Protein AF-A0A7S3X2J5-F1 (afdb_monomer_lite)

Structure (mmCIF, N/CA/C/O backbone):
data_AF-A0A7S3X2J5-F1
#
_entry.id   AF-A0A7S3X2J5-F1
#
loop_
_atom_site.group_PDB
_atom_site.id
_atom_site.type_symbol
_atom_site.label_atom_id
_atom_site.label_alt_id
_atom_site.label_comp_id
_atom_site.label_asym_id
_atom_site.label_entity_id
_atom_site.label_seq_id
_atom_site.pdbx_PDB_ins_code
_atom_site.Cartn_x
_atom_site.Cartn_y
_atom_site.Cartn_z
_atom_site.occupancy
_atom_site.B_iso_or_equiv
_atom_site.auth_seq_id
_atom_site.auth_comp_id
_atom_site.auth_asym_id
_atom_site.auth_atom_id
_atom_site.pdbx_PDB_model_num
ATOM 1 N N . ILE A 1 1 ? 12.891 -22.949 12.795 1.00 55.22 1 ILE A N 1
ATOM 2 C CA . ILE A 1 1 ? 11.614 -23.599 12.381 1.00 55.22 1 ILE A CA 1
ATOM 3 C C . ILE A 1 1 ? 10.644 -23.762 13.560 1.00 55.22 1 ILE A C 1
ATOM 5 O O . ILE A 1 1 ? 9.550 -23.219 13.486 1.00 55.22 1 ILE A O 1
ATOM 9 N N . ARG A 1 2 ? 11.033 -24.415 14.669 1.00 56.75 2 ARG A N 1
ATOM 10 C CA . ARG A 1 2 ? 10.157 -24.658 15.841 1.00 56.75 2 ARG A CA 1
ATOM 11 C C . ARG A 1 2 ? 9.623 -23.387 16.533 1.00 56.75 2 ARG A C 1
ATOM 13 O O . ARG A 1 2 ? 8.498 -23.371 17.022 1.00 56.75 2 ARG A O 1
ATOM 20 N N . GLU A 1 3 ? 10.406 -22.310 16.553 1.00 62.28 3 GLU A N 1
ATOM 21 C CA . GLU A 1 3 ? 9.972 -21.026 17.126 1.00 62.28 3 GLU A CA 1
ATOM 22 C C . GLU A 1 3 ? 8.950 -20.306 16.243 1.00 62.28 3 GLU A C 1
ATOM 24 O O . GLU A 1 3 ? 7.946 -19.802 16.740 1.00 62.28 3 GLU A O 1
ATOM 29 N N . VAL A 1 4 ? 9.147 -20.351 14.922 1.00 57.91 4 VAL A N 1
ATOM 30 C CA . VAL A 1 4 ? 8.221 -19.765 13.943 1.00 57.91 4 VAL A CA 1
ATOM 31 C C . VAL A 1 4 ? 6.876 -20.496 13.971 1.00 57.91 4 VAL A C 1
ATOM 33 O O . VAL A 1 4 ? 5.831 -19.850 13.986 1.00 57.91 4 VAL A O 1
ATOM 36 N N . SER A 1 5 ? 6.874 -21.832 14.074 1.00 75.38 5 SER A N 1
ATOM 37 C CA . SER A 1 5 ? 5.630 -22.603 14.212 1.00 75.38 5 SER A CA 1
ATOM 38 C C . SER A 1 5 ? 4.892 -22.297 15.518 1.00 75.38 5 SER A C 1
ATOM 40 O O . SER A 1 5 ? 3.668 -22.189 15.516 1.00 75.38 5 SER A O 1
ATOM 42 N N . ASN A 1 6 ? 5.619 -22.097 16.624 1.00 74.94 6 ASN A N 1
ATOM 43 C CA . ASN A 1 6 ? 5.018 -21.694 17.898 1.00 74.94 6 ASN A CA 1
ATOM 44 C C . ASN A 1 6 ? 4.413 -20.288 17.831 1.00 74.94 6 ASN A C 1
ATOM 46 O O . ASN A 1 6 ? 3.346 -20.053 18.400 1.00 74.94 6 ASN A O 1
ATOM 50 N N . LEU A 1 7 ? 5.067 -19.360 17.131 1.00 65.69 7 LEU A N 1
ATOM 51 C CA . LEU A 1 7 ? 4.575 -17.997 16.960 1.00 65.69 7 LEU A CA 1
ATOM 52 C C . LEU A 1 7 ? 3.300 -17.965 16.105 1.00 65.69 7 LEU A C 1
ATOM 54 O O . LEU A 1 7 ? 2.311 -17.357 16.508 1.00 65.69 7 LEU A O 1
ATOM 58 N N . LEU A 1 8 ? 3.282 -18.699 14.987 1.00 68.69 8 LEU A N 1
ATOM 59 C CA . LEU A 1 8 ? 2.101 -18.834 14.127 1.00 68.69 8 LEU A CA 1
ATOM 60 C C . LEU A 1 8 ? 0.931 -19.515 14.846 1.00 68.69 8 LEU A C 1
ATOM 62 O O . LEU A 1 8 ? -0.215 -19.093 14.698 1.00 68.69 8 LEU A O 1
ATOM 66 N N . TRP A 1 9 ? 1.206 -20.536 15.661 1.00 84.44 9 TRP A N 1
ATOM 67 C CA . TRP A 1 9 ? 0.174 -21.208 16.448 1.00 84.44 9 TRP A CA 1
ATOM 68 C C . TRP A 1 9 ? -0.422 -20.283 17.515 1.00 84.44 9 TRP A C 1
ATOM 70 O O . TRP A 1 9 ? -1.642 -20.188 17.633 1.00 84.44 9 TRP A O 1
ATOM 80 N N . ARG A 1 10 ? 0.419 -19.524 18.233 1.00 71.94 10 ARG A N 1
ATOM 81 C CA . ARG A 1 10 ? -0.044 -18.511 19.198 1.00 71.94 10 ARG A CA 1
ATOM 82 C C . ARG A 1 10 ? -0.853 -17.407 18.525 1.00 71.94 10 ARG A C 1
ATOM 84 O O . ARG A 1 10 ? -1.858 -16.983 19.082 1.00 71.94 10 ARG A O 1
ATOM 91 N N . PHE A 1 11 ? -0.448 -16.974 17.332 1.00 63.56 11 PHE A N 1
ATOM 92 C CA . PHE A 1 11 ? -1.191 -15.983 16.560 1.00 63.56 11 PHE A CA 1
ATOM 93 C C . PHE A 1 11 ? -2.563 -16.516 16.129 1.00 63.56 11 PHE A C 1
ATOM 95 O O . PHE A 1 11 ? -3.573 -15.859 16.360 1.00 63.56 11 PHE A O 1
ATOM 102 N N . LYS A 1 12 ? -2.628 -17.741 15.593 1.00 82.12 12 LYS A N 1
ATOM 103 C CA . LYS A 1 12 ? -3.897 -18.396 15.236 1.00 82.12 12 LYS A CA 1
ATOM 104 C C . LYS A 1 12 ? -4.831 -18.522 16.442 1.00 82.12 12 LYS A C 1
ATOM 106 O O . LYS A 1 12 ? -6.016 -18.225 16.331 1.00 82.12 12 LYS A O 1
ATOM 111 N N . GLU A 1 13 ? -4.298 -18.935 17.588 1.00 75.94 13 GLU A N 1
ATOM 112 C CA . GLU A 1 13 ? -5.072 -19.091 18.820 1.00 75.94 13 GLU A CA 1
ATOM 113 C C . GLU A 1 13 ? -5.552 -17.739 19.372 1.00 75.94 13 GLU A C 1
ATOM 115 O O . GLU A 1 13 ? -6.674 -17.633 19.865 1.00 75.94 13 GLU A O 1
ATOM 120 N N . TYR A 1 14 ? -4.745 -16.686 19.220 1.00 67.88 14 TYR A N 1
ATOM 121 C CA . TYR A 1 14 ? -5.133 -15.314 19.541 1.00 67.88 14 TYR A CA 1
ATOM 122 C C . TYR A 1 14 ? -6.284 -14.828 18.650 1.00 67.88 14 TYR A C 1
ATOM 124 O O . TYR A 1 14 ? -7.290 -14.353 19.168 1.00 67.88 14 TYR A O 1
ATOM 132 N N . VAL A 1 15 ? -6.187 -15.022 17.329 1.00 64.94 15 VAL A N 1
ATOM 133 C CA . VAL A 1 15 ? -7.245 -14.661 16.365 1.00 64.94 15 VAL A CA 1
ATOM 134 C C . VAL A 1 15 ? -8.534 -15.438 16.639 1.00 64.94 15 VAL A C 1
ATOM 136 O O . VAL A 1 15 ? -9.619 -14.861 16.615 1.00 64.94 15 VAL A O 1
ATOM 139 N N . ARG A 1 16 ? -8.431 -16.734 16.963 1.00 78.88 16 ARG A N 1
ATOM 140 C CA . ARG A 1 16 ? -9.583 -17.573 17.318 1.00 78.88 16 ARG A CA 1
ATOM 141 C C . ARG A 1 16 ? -10.290 -17.065 18.573 1.00 78.88 16 ARG A C 1
ATOM 143 O O . ARG A 1 16 ? -11.497 -16.854 18.546 1.00 78.88 16 ARG A O 1
ATOM 150 N N . ARG A 1 17 ? -9.541 -16.817 19.654 1.00 69.44 17 ARG A N 1
ATOM 151 C CA . ARG A 1 17 ? -10.098 -16.286 20.911 1.00 69.44 17 ARG A CA 1
ATOM 152 C C . ARG A 1 17 ? -10.690 -14.895 20.736 1.00 69.44 17 ARG A C 1
ATOM 154 O O . ARG A 1 17 ? -11.706 -14.595 21.352 1.00 69.44 17 ARG A O 1
ATOM 161 N N . TRP A 1 18 ? -10.068 -14.069 19.898 1.00 64.75 18 TRP A N 1
ATOM 162 C CA . TRP A 1 18 ? -10.571 -12.749 19.537 1.00 64.75 18 TRP A CA 1
ATOM 163 C C . TRP A 1 18 ? -11.920 -12.839 18.813 1.00 64.75 18 TRP A C 1
ATOM 165 O O . TRP A 1 18 ? -12.866 -12.157 19.198 1.00 64.75 18 TRP A O 1
ATOM 175 N N . TYR A 1 19 ? -12.037 -13.741 17.836 1.00 69.88 19 TYR A N 1
ATOM 176 C CA . TYR A 1 19 ? -13.281 -13.987 17.106 1.00 69.88 19 TYR A CA 1
ATOM 177 C C . TYR A 1 19 ? -14.393 -14.540 18.014 1.00 69.88 19 TYR A C 1
ATOM 179 O O . TYR A 1 19 ? -15.539 -14.105 17.939 1.00 69.88 19 TYR A O 1
ATOM 187 N N . GLU A 1 20 ? -14.053 -15.463 18.918 1.00 71.31 20 GLU A N 1
ATOM 188 C CA . GLU A 1 20 ? -14.991 -16.012 19.906 1.00 71.31 20 GLU A CA 1
ATOM 189 C C . GLU A 1 20 ? -15.448 -14.951 20.923 1.00 71.31 20 GLU A C 1
ATOM 191 O O . GLU A 1 20 ? -16.627 -14.917 21.272 1.00 71.31 20 GLU A O 1
ATOM 196 N N . HIS A 1 21 ? -14.555 -14.048 21.348 1.00 62.47 21 HIS A N 1
ATOM 197 C CA . HIS A 1 21 ? -14.900 -12.920 22.225 1.00 62.47 21 HIS A CA 1
ATOM 198 C C . HIS A 1 21 ? -15.801 -11.893 21.548 1.00 62.47 21 HIS A C 1
ATOM 200 O O . HIS A 1 21 ? -16.699 -11.360 22.190 1.00 62.47 21 HIS A O 1
ATOM 206 N N . TRP A 1 22 ? -15.589 -11.631 20.259 1.00 60.88 22 TRP A N 1
ATOM 207 C CA . TRP A 1 22 ? -16.435 -10.721 19.491 1.00 60.88 22 TRP A CA 1
ATOM 208 C C . TRP A 1 22 ? -17.882 -11.229 19.366 1.00 60.88 22 TRP A C 1
ATOM 210 O O . TRP A 1 22 ? -18.806 -10.436 19.231 1.00 60.88 22 TRP A O 1
ATOM 220 N N . LYS A 1 23 ? -18.099 -12.548 19.465 1.00 67.88 23 LYS A N 1
ATOM 221 C CA . LYS A 1 23 ? -19.417 -13.178 19.304 1.00 67.88 23 LYS A CA 1
ATOM 222 C C . LYS A 1 23 ? -20.278 -13.195 20.579 1.00 67.88 23 LYS A C 1
ATOM 224 O O . LYS A 1 23 ? -21.483 -13.413 20.480 1.00 67.88 23 LYS A O 1
ATOM 229 N N . HIS A 1 24 ? -19.696 -12.995 21.764 1.00 59.53 24 HIS A N 1
ATOM 230 C CA . HIS A 1 24 ? -20.417 -13.046 23.042 1.00 59.53 24 HIS A CA 1
ATOM 231 C C . HIS A 1 24 ? -20.303 -11.716 23.810 1.00 59.53 24 HIS A C 1
ATOM 233 O O . HIS A 1 24 ? -19.325 -11.475 24.517 1.00 59.53 24 HIS A O 1
ATOM 239 N N . ASP A 1 25 ? -21.360 -10.897 23.741 1.00 57.50 25 ASP A N 1
ATOM 240 C CA . ASP A 1 25 ? -21.511 -9.574 24.389 1.00 57.50 25 ASP A CA 1
ATOM 241 C C . ASP A 1 25 ? -21.244 -9.535 25.909 1.00 57.50 25 ASP A C 1
ATOM 243 O O . ASP A 1 25 ? -21.036 -8.475 26.501 1.00 57.50 25 ASP A O 1
ATOM 247 N N . SER A 1 26 ? -21.225 -10.682 26.585 1.00 52.84 26 SER A N 1
ATOM 248 C CA . SER A 1 26 ? -21.075 -10.781 28.040 1.00 52.84 26 SER A CA 1
ATOM 249 C C . SER A 1 26 ? -19.638 -10.597 28.559 1.00 52.84 26 SER A C 1
ATOM 251 O O . SER A 1 26 ? -19.461 -10.346 29.750 1.00 52.84 26 SER A O 1
ATOM 253 N N . GLY A 1 27 ? -18.608 -10.677 27.706 1.00 49.12 27 GLY A N 1
ATOM 254 C CA . GLY A 1 27 ? -17.200 -10.510 28.116 1.00 49.12 27 GLY A CA 1
ATOM 255 C C . GLY A 1 27 ? -16.748 -9.053 28.297 1.00 49.12 27 GLY A C 1
ATOM 256 O O . GLY A 1 27 ? -15.814 -8.778 29.052 1.00 49.12 27 GLY A O 1
ATOM 257 N N . LEU A 1 28 ? -17.438 -8.105 27.655 1.00 52.44 28 LEU A N 1
ATOM 258 C CA . LEU A 1 28 ? -17.074 -6.683 27.637 1.00 52.44 28 LEU A CA 1
ATOM 259 C C . LEU A 1 28 ? -17.230 -5.987 28.996 1.00 52.44 28 LEU A C 1
ATOM 261 O O . LEU A 1 28 ? -16.498 -5.045 29.273 1.00 52.44 28 LEU A O 1
ATOM 265 N N . ARG A 1 29 ? -18.129 -6.458 29.873 1.00 52.69 29 ARG A N 1
ATOM 266 C CA . ARG A 1 29 ? -18.331 -5.852 31.204 1.00 52.69 29 ARG A CA 1
ATOM 267 C C . ARG A 1 29 ? -17.274 -6.239 32.236 1.00 52.69 29 ARG A C 1
ATOM 269 O O . ARG A 1 29 ? -17.039 -5.464 33.152 1.00 52.69 29 ARG A O 1
ATOM 276 N N . LEU A 1 30 ? -16.656 -7.415 32.111 1.00 47.00 30 LEU A N 1
ATOM 277 C CA . LEU A 1 30 ? -15.715 -7.929 33.117 1.00 47.00 30 LEU A CA 1
ATOM 278 C C . LEU A 1 30 ? -14.254 -7.532 32.854 1.00 47.00 30 LEU A C 1
ATOM 280 O O . LEU A 1 30 ? -13.448 -7.582 33.774 1.00 47.00 30 LEU A O 1
ATOM 284 N N . MET A 1 31 ? -13.913 -7.101 31.634 1.00 51.75 31 MET A N 1
ATOM 285 C CA . MET A 1 31 ? -12.582 -6.556 31.304 1.00 51.75 31 MET A CA 1
ATOM 286 C C . MET A 1 31 ? -12.489 -5.031 31.461 1.00 51.75 31 MET A C 1
ATOM 288 O O . MET A 1 31 ? -11.451 -4.439 31.177 1.00 51.75 31 MET A O 1
ATOM 292 N N . TRP A 1 32 ? -13.573 -4.384 31.885 1.00 55.16 32 TRP A N 1
ATOM 293 C CA . TRP A 1 32 ? -13.694 -2.930 31.961 1.00 55.16 32 TRP A CA 1
ATOM 294 C C . TRP A 1 32 ? -13.482 -2.428 33.394 1.00 55.16 32 TRP A C 1
ATOM 296 O O . TRP A 1 32 ? -14.299 -1.694 33.943 1.00 55.16 32 TRP A O 1
ATOM 306 N N . GLU A 1 33 ? -12.368 -2.817 34.019 1.00 60.62 33 GLU A N 1
ATOM 307 C CA . GLU A 1 33 ? -11.811 -2.000 35.099 1.00 60.62 33 GLU A CA 1
ATOM 308 C C . GLU A 1 33 ? -10.935 -0.912 34.452 1.00 60.62 33 GLU A C 1
ATOM 310 O O . GLU A 1 33 ? -9.813 -1.204 34.025 1.00 60.62 33 GLU A O 1
ATOM 315 N N . PRO A 1 34 ? -11.406 0.348 34.352 1.00 59.47 34 PRO A N 1
ATOM 316 C CA . PRO A 1 34 ? -10.675 1.424 33.669 1.00 59.47 34 PRO A CA 1
ATOM 317 C C . PRO A 1 34 ? -9.283 1.669 34.274 1.00 59.47 34 PRO A C 1
ATOM 319 O O . PRO A 1 34 ? -8.362 2.129 33.602 1.00 59.47 34 PRO A O 1
ATOM 322 N N . THR A 1 35 ? -9.102 1.303 35.542 1.00 67.12 35 THR A N 1
ATOM 323 C CA . THR A 1 35 ? -7.829 1.368 36.261 1.00 67.12 35 THR A CA 1
ATOM 324 C C . THR A 1 35 ? -6.812 0.329 35.785 1.00 67.12 35 THR A C 1
ATOM 326 O O . THR A 1 35 ? -5.625 0.652 35.728 1.00 67.12 35 THR A O 1
ATOM 329 N N . GLN A 1 36 ? -7.235 -0.890 35.429 1.00 68.31 36 GLN A N 1
ATOM 330 C CA . GLN A 1 36 ? -6.345 -1.907 34.855 1.00 68.31 36 GLN A CA 1
ATOM 331 C C . GLN A 1 36 ? -5.970 -1.540 33.421 1.00 68.31 36 GLN A C 1
ATOM 333 O O . GLN A 1 36 ? -4.793 -1.575 33.072 1.00 68.31 36 GLN A O 1
ATOM 338 N N . PHE A 1 37 ? -6.937 -1.054 32.636 1.00 65.50 37 PHE A N 1
ATOM 339 C CA . PHE A 1 37 ? -6.678 -0.590 31.276 1.00 65.50 37 PHE A CA 1
ATOM 340 C C . PHE A 1 37 ? -5.642 0.543 31.229 1.00 65.50 37 PHE A C 1
ATOM 342 O O . PHE A 1 37 ? -4.677 0.452 30.475 1.00 65.50 37 PHE A O 1
ATOM 349 N N . CYS A 1 38 ? -5.777 1.579 32.065 1.00 69.50 38 CYS A N 1
ATOM 350 C CA . CYS A 1 38 ? -4.797 2.670 32.112 1.00 69.50 38 CYS A CA 1
ATOM 351 C C . CYS A 1 38 ? -3.395 2.200 32.528 1.00 69.50 38 CYS A C 1
ATOM 353 O O . CYS A 1 38 ? -2.402 2.728 32.027 1.00 69.50 38 CYS A O 1
ATOM 355 N N . LYS A 1 39 ? -3.297 1.211 33.426 1.00 74.75 39 LYS A N 1
ATOM 356 C CA . LYS A 1 39 ? -2.006 0.642 33.837 1.00 74.75 39 LYS A CA 1
ATOM 357 C C . LYS A 1 39 ? -1.364 -0.150 32.702 1.00 74.75 39 LYS A C 1
ATOM 359 O O . LYS A 1 39 ? -0.211 0.117 32.371 1.00 74.75 39 LYS A O 1
ATOM 364 N N . ASP A 1 40 ? -2.109 -1.051 32.073 1.00 74.50 40 ASP A N 1
ATOM 365 C CA . ASP A 1 40 ? -1.599 -1.894 30.990 1.00 74.50 40 ASP A CA 1
ATOM 366 C C . ASP A 1 40 ? -1.264 -1.066 29.743 1.00 74.50 40 ASP A C 1
ATOM 368 O O . ASP A 1 40 ? -0.200 -1.237 29.149 1.00 74.50 40 ASP A O 1
ATOM 372 N N . PHE A 1 41 ? -2.118 -0.098 29.395 1.00 74.88 41 PHE A N 1
ATOM 373 C CA . PHE A 1 41 ? -1.879 0.828 28.290 1.00 74.88 41 PHE A CA 1
ATOM 374 C C . PHE A 1 41 ? -0.661 1.722 28.544 1.00 74.88 41 PHE A C 1
ATOM 376 O O . PHE A 1 41 ? 0.161 1.911 27.649 1.00 74.88 41 PHE A O 1
ATOM 383 N N . GLY A 1 42 ? -0.511 2.248 29.765 1.00 75.62 42 GLY A N 1
ATOM 384 C CA . GLY A 1 42 ? 0.645 3.056 30.146 1.00 75.62 42 GLY A CA 1
ATOM 385 C C . GLY A 1 42 ? 1.954 2.267 30.075 1.00 75.62 42 GLY A C 1
ATOM 386 O O . GLY A 1 42 ? 2.935 2.754 29.514 1.00 75.62 42 GLY A O 1
ATOM 387 N N . ILE A 1 43 ? 1.962 1.030 30.582 1.00 77.62 43 ILE A N 1
ATOM 388 C CA . ILE A 1 43 ? 3.129 0.140 30.520 1.00 77.62 43 ILE A CA 1
ATOM 389 C C . ILE A 1 43 ? 3.473 -0.196 29.066 1.00 77.62 43 ILE A C 1
ATOM 391 O O . ILE A 1 43 ? 4.637 -0.085 28.677 1.00 77.62 43 ILE A O 1
ATOM 395 N N . ASP A 1 44 ? 2.480 -0.549 28.246 1.00 77.31 44 ASP A N 1
ATOM 396 C CA . ASP A 1 44 ? 2.685 -0.829 26.825 1.00 77.31 44 ASP A CA 1
ATOM 397 C C . ASP A 1 44 ? 3.255 0.400 26.095 1.00 77.31 44 ASP A C 1
ATOM 399 O O . ASP A 1 44 ? 4.246 0.270 25.380 1.00 77.31 44 ASP A O 1
ATOM 403 N N . MET A 1 45 ? 2.699 1.597 26.313 1.00 76.12 45 MET A N 1
ATOM 404 C CA . MET A 1 45 ? 3.190 2.855 25.729 1.00 76.12 45 MET A CA 1
ATOM 405 C C . MET A 1 45 ? 4.650 3.141 26.099 1.00 76.12 45 MET A C 1
ATOM 407 O O . MET A 1 45 ? 5.451 3.483 25.229 1.00 76.12 45 MET A O 1
ATOM 411 N N . VAL A 1 46 ? 5.019 2.967 27.372 1.00 80.00 46 VAL A N 1
ATOM 412 C CA . VAL A 1 46 ? 6.396 3.178 27.845 1.00 80.00 46 VAL A CA 1
ATOM 413 C C . VAL A 1 46 ? 7.350 2.147 27.242 1.00 80.00 46 VAL A C 1
ATOM 415 O O . VAL A 1 46 ? 8.417 2.515 26.751 1.00 80.00 46 VAL A O 1
ATOM 418 N N . LEU A 1 47 ? 6.969 0.866 27.217 1.00 76.81 47 LEU A N 1
ATOM 419 C CA . LEU A 1 47 ? 7.763 -0.187 26.575 1.00 76.81 47 LEU A CA 1
ATOM 420 C C . LEU A 1 47 ? 7.939 0.076 25.075 1.00 76.81 47 LEU A C 1
ATOM 422 O O . LEU A 1 47 ? 9.007 -0.196 24.525 1.00 76.81 47 LEU A O 1
ATOM 426 N N . TRP A 1 48 ? 6.918 0.626 24.418 1.00 81.25 48 TRP A N 1
ATOM 427 C CA . TRP A 1 48 ? 6.972 1.043 23.021 1.00 81.25 48 TRP A CA 1
ATOM 428 C C . TRP A 1 48 ? 7.939 2.194 22.791 1.00 81.25 48 TRP A C 1
ATOM 430 O O . TRP A 1 48 ? 8.834 2.064 21.957 1.00 81.25 48 TRP A O 1
ATOM 440 N N . ALA A 1 49 ? 7.815 3.268 23.570 1.00 79.12 49 ALA A N 1
ATOM 441 C CA . ALA A 1 49 ? 8.723 4.408 23.511 1.00 79.12 49 ALA A CA 1
ATOM 442 C C . ALA A 1 49 ? 10.180 3.968 23.732 1.00 79.12 49 ALA A C 1
ATOM 444 O O . ALA A 1 49 ? 11.073 4.348 22.974 1.00 79.12 49 ALA A O 1
ATOM 445 N N . LEU A 1 50 ? 10.415 3.086 24.707 1.00 78.62 50 LEU A N 1
ATOM 446 C CA . LEU A 1 50 ? 11.739 2.546 25.002 1.00 78.62 50 LEU A CA 1
ATOM 447 C C . LEU A 1 50 ? 12.284 1.694 23.847 1.00 78.62 50 LEU A C 1
ATOM 449 O O . LEU A 1 50 ? 13.443 1.848 23.474 1.00 78.62 50 LEU A O 1
ATOM 453 N N . ARG A 1 51 ? 11.458 0.850 23.215 1.00 83.50 51 ARG A N 1
ATOM 454 C CA . ARG A 1 51 ? 11.857 0.092 22.015 1.00 83.50 51 ARG A CA 1
ATOM 455 C C . ARG A 1 51 ? 12.207 1.009 20.849 1.00 83.50 51 ARG A C 1
ATOM 457 O O . ARG A 1 51 ? 13.220 0.779 20.198 1.00 83.50 51 ARG A O 1
ATOM 464 N N . THR A 1 52 ? 11.409 2.043 20.590 1.00 80.75 52 THR A N 1
ATOM 465 C CA . THR A 1 52 ? 11.704 3.001 19.515 1.00 80.75 52 THR A CA 1
ATOM 466 C C . THR A 1 52 ? 12.979 3.789 19.789 1.00 80.75 52 THR A C 1
ATOM 468 O O . THR A 1 52 ? 13.776 3.974 18.875 1.00 80.75 52 THR A O 1
ATOM 471 N N . LEU A 1 53 ? 13.221 4.175 21.047 1.00 82.44 53 LEU A N 1
ATOM 472 C CA . LEU A 1 53 ? 14.456 4.840 21.457 1.00 82.44 53 LEU A CA 1
ATOM 473 C C . LEU A 1 53 ? 15.670 3.925 21.300 1.00 82.44 53 LEU A C 1
ATOM 475 O O . LEU A 1 53 ? 16.682 4.385 20.794 1.00 82.44 53 LEU A O 1
ATOM 479 N N . LEU A 1 54 ? 15.560 2.638 21.649 1.00 81.12 54 LEU A N 1
ATOM 480 C CA . LEU A 1 54 ? 16.637 1.662 21.446 1.00 81.12 54 LEU A CA 1
ATOM 481 C C . LEU A 1 54 ? 16.971 1.460 19.962 1.00 81.12 54 LEU A C 1
ATOM 483 O O . LEU A 1 54 ? 18.141 1.389 19.597 1.00 81.12 54 LEU A O 1
ATOM 487 N N . VAL A 1 55 ? 15.955 1.384 19.095 1.00 83.94 55 VAL A N 1
ATOM 488 C CA . VAL A 1 55 ? 16.165 1.299 17.638 1.00 83.94 55 VAL A CA 1
ATOM 489 C C . VAL A 1 55 ? 16.834 2.570 17.117 1.00 83.94 55 VAL A C 1
ATOM 491 O O . VAL A 1 55 ? 17.720 2.502 16.266 1.00 83.94 55 VAL A O 1
ATOM 494 N N . TRP A 1 56 ? 16.436 3.729 17.642 1.00 83.31 56 TRP A N 1
ATOM 495 C CA . TRP A 1 56 ? 17.001 5.011 17.245 1.00 83.31 56 TRP A CA 1
ATOM 496 C C . TRP A 1 56 ? 18.448 5.182 17.724 1.00 83.31 56 TRP A C 1
ATOM 498 O O . TRP A 1 56 ? 19.307 5.513 16.912 1.00 83.31 56 TRP A O 1
ATOM 508 N N . SER A 1 57 ? 18.750 4.854 18.984 1.00 83.62 57 SER A N 1
ATOM 509 C CA . SER A 1 57 ? 20.112 4.897 19.533 1.00 83.62 57 SER A CA 1
ATOM 510 C C . SER A 1 57 ? 21.041 3.905 18.841 1.00 83.62 57 SER A C 1
ATOM 512 O O . SER A 1 57 ? 22.206 4.205 18.610 1.00 83.62 57 SER A O 1
ATOM 514 N N . TRP A 1 58 ? 20.528 2.725 18.476 1.00 80.75 58 TRP A N 1
ATOM 515 C CA . TRP A 1 58 ? 21.282 1.755 17.686 1.00 80.75 58 TRP A CA 1
ATOM 516 C C . TRP A 1 58 ? 21.636 2.307 16.304 1.00 80.75 58 TRP A C 1
ATOM 518 O O . TRP A 1 58 ? 22.775 2.185 15.861 1.00 80.75 58 TRP A O 1
ATOM 528 N N . ARG A 1 59 ? 20.669 2.936 15.622 1.00 82.06 59 ARG A N 1
ATOM 529 C CA . ARG A 1 59 ? 20.896 3.557 14.312 1.00 82.06 59 ARG A CA 1
ATOM 530 C C . ARG A 1 59 ? 21.933 4.678 14.389 1.00 82.06 59 ARG A C 1
ATOM 532 O O . ARG A 1 59 ? 22.771 4.767 13.499 1.00 82.06 59 ARG A O 1
ATOM 539 N N . ASP A 1 60 ? 21.868 5.500 15.432 1.00 83.88 60 ASP A N 1
ATOM 540 C CA . ASP A 1 60 ? 22.821 6.584 15.673 1.00 83.88 60 ASP A CA 1
ATOM 541 C C . ASP A 1 60 ? 24.240 6.030 15.870 1.00 83.88 60 ASP A C 1
ATOM 543 O O . ASP A 1 60 ? 25.149 6.405 15.134 1.00 83.88 60 ASP A O 1
ATOM 547 N N . MET A 1 61 ? 24.394 5.015 16.731 1.00 78.38 61 MET A N 1
ATOM 548 C CA . M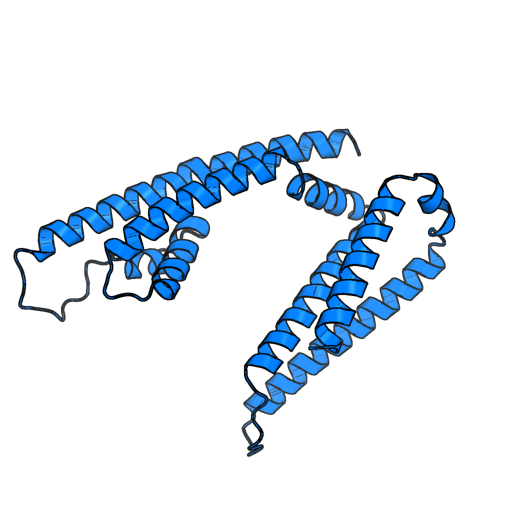ET A 1 61 ? 25.661 4.306 16.951 1.00 78.38 61 MET A CA 1
ATOM 549 C C . MET A 1 61 ? 26.231 3.693 15.661 1.00 78.38 61 MET A C 1
ATOM 551 O O . MET A 1 61 ? 27.439 3.745 15.436 1.00 78.38 61 MET A O 1
ATOM 555 N N . LEU A 1 62 ? 25.372 3.141 14.796 1.00 76.94 62 LEU A N 1
ATOM 556 C CA . LEU A 1 62 ? 25.781 2.594 13.499 1.00 76.94 62 LEU A CA 1
ATOM 557 C C . LEU A 1 62 ? 26.276 3.690 12.538 1.00 76.94 62 LEU A C 1
ATOM 559 O O . LEU A 1 62 ? 27.142 3.432 11.706 1.00 76.94 62 LEU A O 1
ATOM 563 N N . SER A 1 63 ? 25.728 4.905 12.642 1.00 79.81 63 SER A N 1
ATOM 564 C CA . SER A 1 63 ? 26.084 6.031 11.772 1.00 79.81 63 SER A CA 1
ATOM 565 C C . SER A 1 63 ? 27.436 6.660 12.120 1.00 79.81 63 SER A C 1
ATOM 567 O O . SER A 1 63 ? 28.117 7.167 11.231 1.00 79.81 63 SER A O 1
ATOM 569 N N . THR A 1 64 ? 27.859 6.571 13.385 1.00 82.50 64 THR A N 1
ATOM 570 C CA . THR A 1 64 ? 29.098 7.191 13.887 1.00 82.50 64 THR A CA 1
ATOM 571 C C . THR A 1 64 ? 30.368 6.413 13.512 1.00 82.50 64 THR A C 1
ATOM 573 O O . THR A 1 64 ? 31.472 6.913 13.691 1.00 82.50 64 THR A O 1
ATOM 576 N N . GLY A 1 65 ? 30.240 5.227 12.908 1.00 66.12 65 GLY A N 1
ATOM 577 C CA . GLY A 1 65 ? 31.272 4.693 12.013 1.00 66.12 65 GLY A CA 1
ATOM 578 C C . GLY A 1 65 ? 32.584 4.198 12.637 1.00 66.12 65 GLY A C 1
ATOM 579 O O . GLY A 1 65 ? 33.550 4.019 11.899 1.00 66.12 65 GLY A O 1
ATOM 580 N N . GLU A 1 66 ? 32.657 3.912 13.938 1.00 62.78 66 GLU A N 1
ATOM 581 C CA . GLU A 1 66 ? 33.859 3.302 14.531 1.00 62.78 66 GLU A CA 1
ATOM 582 C C . GLU A 1 66 ? 33.754 1.764 14.597 1.00 62.78 66 GLU A C 1
ATOM 584 O O . GLU A 1 66 ? 33.275 1.170 15.557 1.00 62.78 66 GLU A O 1
ATOM 589 N N . HIS A 1 67 ? 34.218 1.111 13.526 1.00 57.94 67 HIS A N 1
ATOM 590 C CA . HIS A 1 67 ? 34.863 -0.215 13.524 1.00 57.94 67 HIS A CA 1
ATOM 591 C C . HIS A 1 67 ? 34.223 -1.414 14.269 1.00 57.94 67 HIS A C 1
ATOM 593 O O . HIS A 1 67 ? 34.952 -2.296 14.724 1.00 57.94 67 HIS A O 1
ATOM 599 N N . MET A 1 68 ? 32.895 -1.569 14.316 1.00 56.41 68 MET A N 1
ATOM 600 C CA . MET A 1 68 ? 32.299 -2.877 14.653 1.00 56.41 68 MET A CA 1
ATOM 601 C C . MET A 1 68 ? 31.996 -3.697 13.393 1.00 56.41 68 MET A C 1
ATOM 603 O O . MET A 1 68 ? 31.005 -3.487 12.702 1.00 56.41 68 MET A O 1
ATOM 607 N N . THR A 1 69 ? 32.882 -4.653 13.109 1.00 55.00 69 THR A N 1
ATOM 608 C CA . THR A 1 69 ? 32.877 -5.571 11.956 1.00 55.00 69 THR A CA 1
ATOM 609 C C . THR A 1 69 ? 31.803 -6.662 11.978 1.00 55.00 69 THR A C 1
ATOM 611 O O . THR A 1 69 ? 31.738 -7.440 11.033 1.00 55.00 69 THR A O 1
ATOM 614 N N . ASP A 1 70 ? 30.925 -6.703 12.979 1.00 64.94 70 ASP A N 1
ATOM 615 C CA . ASP A 1 70 ? 29.754 -7.586 12.964 1.00 64.94 70 ASP A CA 1
ATOM 616 C C . ASP A 1 70 ? 28.513 -6.787 12.567 1.00 64.94 70 ASP A C 1
ATOM 618 O O . ASP A 1 70 ? 27.657 -6.439 13.385 1.00 64.94 70 ASP A O 1
ATOM 622 N N . SER A 1 71 ? 28.425 -6.463 11.272 1.00 68.06 71 SER A N 1
ATOM 623 C CA . SER A 1 71 ? 27.224 -5.849 10.713 1.00 68.06 71 SER A CA 1
ATOM 624 C C . SER A 1 71 ? 26.048 -6.801 10.924 1.00 68.06 71 SER A C 1
ATOM 626 O O . SER A 1 71 ? 26.005 -7.901 10.366 1.00 68.06 71 SER A O 1
ATOM 628 N N . MET A 1 72 ? 25.084 -6.384 11.738 1.00 72.00 72 MET A N 1
ATOM 629 C CA . MET A 1 72 ? 23.830 -7.101 11.926 1.00 72.00 72 MET A CA 1
ATOM 630 C C . MET A 1 72 ? 23.193 -7.375 10.557 1.00 72.00 72 MET A C 1
ATOM 632 O O . MET A 1 72 ? 22.967 -6.438 9.790 1.00 72.00 72 MET A O 1
ATOM 636 N N . THR A 1 73 ? 22.926 -8.649 10.250 1.00 83.06 73 THR A N 1
ATOM 637 C CA . THR A 1 73 ? 22.397 -9.082 8.947 1.00 83.06 73 THR A CA 1
ATOM 638 C C . THR A 1 73 ? 21.145 -8.280 8.583 1.00 83.06 73 THR A C 1
ATOM 640 O O . THR A 1 73 ? 20.284 -8.063 9.436 1.00 83.06 73 THR A O 1
ATOM 643 N N . GLU A 1 74 ? 21.011 -7.876 7.319 1.00 81.44 74 GLU A N 1
ATOM 644 C CA . GLU A 1 74 ? 19.874 -7.088 6.806 1.00 81.44 74 GLU A CA 1
ATOM 645 C C . GLU A 1 74 ? 18.508 -7.675 7.209 1.00 81.44 74 GLU A C 1
ATOM 647 O O . GLU A 1 74 ? 17.566 -6.953 7.535 1.00 81.44 74 GLU A O 1
ATOM 652 N N . SER A 1 75 ? 18.416 -9.006 7.284 1.00 77.81 75 SER A N 1
ATOM 653 C CA . SER A 1 75 ? 17.226 -9.729 7.734 1.00 77.81 75 SER A CA 1
ATOM 654 C C . SER A 1 75 ? 16.809 -9.388 9.169 1.00 77.81 75 SER A C 1
ATOM 656 O O . SER A 1 75 ? 15.618 -9.242 9.443 1.00 77.81 75 SER A O 1
ATOM 658 N N . TRP A 1 76 ? 17.761 -9.212 10.086 1.00 81.19 76 TRP A N 1
ATOM 659 C CA . TRP A 1 76 ? 17.485 -8.822 11.468 1.00 81.19 76 TRP A CA 1
ATOM 660 C C . TRP A 1 76 ? 16.996 -7.379 11.564 1.00 81.19 76 TRP A C 1
ATOM 662 O O . TRP A 1 76 ? 16.088 -7.093 12.345 1.00 81.19 76 TRP A O 1
ATOM 672 N N . GLN A 1 77 ? 17.540 -6.480 10.741 1.00 83.19 77 GLN A N 1
ATOM 673 C CA . GLN A 1 77 ? 17.072 -5.093 10.664 1.00 83.19 77 GLN A CA 1
ATOM 674 C C . GLN A 1 77 ? 15.640 -5.020 10.108 1.00 83.19 77 GLN A C 1
ATOM 676 O O . GLN A 1 77 ? 14.801 -4.278 10.629 1.00 83.19 77 GLN A O 1
ATOM 681 N N . ALA A 1 78 ? 15.327 -5.851 9.108 1.00 79.19 78 ALA A N 1
ATOM 682 C CA . ALA A 1 78 ? 13.978 -5.980 8.567 1.00 79.19 78 ALA A CA 1
ATOM 683 C C . ALA A 1 78 ? 12.995 -6.541 9.611 1.00 79.19 78 ALA A C 1
ATOM 685 O O . ALA A 1 78 ? 11.923 -5.972 9.814 1.00 79.19 78 ALA A O 1
ATOM 686 N N . LEU A 1 79 ? 13.367 -7.606 10.333 1.00 75.69 79 LEU A N 1
ATOM 687 C CA . LEU A 1 79 ? 12.544 -8.181 11.406 1.00 75.69 79 LEU A CA 1
ATOM 688 C C . LEU A 1 79 ? 12.288 -7.184 12.540 1.00 75.69 79 LEU A C 1
ATOM 690 O O . LEU A 1 79 ? 11.166 -7.100 13.043 1.00 75.69 79 LEU A O 1
ATOM 694 N N . LEU A 1 80 ? 13.306 -6.413 12.925 1.00 84.56 80 LEU A N 1
ATOM 695 C CA . LEU A 1 80 ? 13.180 -5.372 13.939 1.00 84.56 80 LEU A CA 1
ATOM 696 C C . LEU A 1 80 ? 12.208 -4.274 13.484 1.00 84.56 80 LEU A C 1
ATOM 698 O O . LEU A 1 80 ? 11.311 -3.907 14.240 1.00 84.56 80 LEU A O 1
ATOM 702 N N . SER A 1 81 ? 12.321 -3.823 12.233 1.00 84.38 81 SER A N 1
ATOM 703 C CA . SER A 1 81 ? 11.403 -2.847 11.630 1.00 84.38 81 SER A CA 1
ATOM 704 C C . SER A 1 81 ? 9.958 -3.355 11.585 1.00 84.38 81 SER A C 1
ATOM 706 O O . SER A 1 81 ? 9.033 -2.647 11.980 1.00 84.38 81 SER A O 1
ATOM 708 N N . ILE A 1 82 ? 9.756 -4.613 11.182 1.00 80.69 82 ILE A N 1
ATOM 709 C CA . ILE A 1 82 ? 8.437 -5.261 11.167 1.00 80.69 82 ILE A CA 1
ATOM 710 C C . ILE A 1 82 ? 7.858 -5.347 12.584 1.00 80.69 82 ILE A C 1
ATOM 712 O O . ILE A 1 82 ? 6.681 -5.053 12.789 1.00 80.69 82 ILE A O 1
ATOM 716 N N . ASN A 1 83 ? 8.674 -5.709 13.577 1.00 82.44 83 ASN A N 1
ATOM 717 C CA . ASN A 1 83 ? 8.244 -5.761 14.971 1.00 82.44 83 ASN A CA 1
ATOM 718 C C . ASN A 1 83 ? 7.778 -4.382 15.463 1.00 82.44 83 ASN A C 1
ATOM 720 O O . ASN A 1 83 ? 6.708 -4.291 16.063 1.00 82.44 83 ASN A O 1
ATOM 724 N N . VAL A 1 84 ? 8.530 -3.316 15.152 1.00 83.75 84 VAL A N 1
ATOM 725 C CA . VAL A 1 84 ? 8.147 -1.923 15.451 1.00 83.75 84 VAL A CA 1
ATOM 726 C C . VAL A 1 84 ? 6.814 -1.564 14.779 1.00 83.75 84 VAL A C 1
ATOM 728 O O . VAL A 1 84 ? 5.913 -1.035 15.427 1.00 83.75 84 VAL A O 1
ATOM 731 N N . MET A 1 85 ? 6.632 -1.917 13.507 1.00 81.31 85 MET A N 1
ATOM 732 C CA . MET A 1 85 ? 5.377 -1.673 12.793 1.00 81.31 85 MET A CA 1
ATOM 733 C C . MET A 1 85 ? 4.185 -2.390 13.452 1.00 81.31 85 MET A C 1
ATOM 735 O O . MET A 1 85 ? 3.129 -1.787 13.653 1.00 81.31 85 MET A O 1
ATOM 739 N N . PHE A 1 86 ? 4.352 -3.658 13.846 1.00 80.50 86 PHE A N 1
ATOM 740 C CA . PHE A 1 86 ? 3.264 -4.460 14.411 1.00 80.50 86 PHE A CA 1
ATOM 741 C C . PHE A 1 86 ? 2.709 -3.913 15.712 1.00 80.50 86 PHE A C 1
ATOM 743 O O . PHE A 1 86 ? 1.497 -3.983 15.921 1.00 80.50 86 PHE A O 1
ATOM 750 N N . GLY A 1 87 ? 3.543 -3.386 16.604 1.00 82.81 87 GLY A N 1
ATOM 751 C CA . GLY A 1 87 ? 2.966 -2.810 17.810 1.00 82.81 87 GLY A CA 1
ATOM 752 C C . GLY A 1 87 ? 2.663 -1.324 17.751 1.00 82.81 87 GLY A C 1
ATOM 753 O O . GLY A 1 87 ? 1.844 -0.907 18.559 1.00 82.81 87 GLY A O 1
ATOM 754 N N . MET A 1 88 ? 3.108 -0.578 16.734 1.00 82.81 88 MET A N 1
ATOM 755 C CA . MET A 1 88 ? 2.391 0.648 16.356 1.00 82.81 88 MET A CA 1
ATOM 756 C C . MET A 1 88 ? 0.950 0.328 15.937 1.00 82.81 88 MET A C 1
ATOM 758 O O . MET A 1 88 ? 0.015 0.967 16.414 1.00 82.81 88 MET A O 1
ATOM 762 N N . ALA A 1 89 ? 0.736 -0.731 15.147 1.00 82.06 89 ALA A N 1
ATOM 763 C CA . ALA A 1 89 ? -0.616 -1.193 14.822 1.00 82.06 89 ALA A CA 1
ATOM 764 C C . ALA A 1 89 ? -1.397 -1.638 16.076 1.00 82.06 89 ALA A C 1
ATOM 766 O O . ALA A 1 89 ? -2.577 -1.317 16.216 1.00 82.06 89 ALA A O 1
ATOM 767 N N . ARG A 1 90 ? -0.739 -2.309 17.036 1.00 85.25 90 ARG A N 1
ATOM 768 C CA . ARG A 1 90 ? -1.342 -2.628 18.344 1.00 85.25 90 ARG A CA 1
ATOM 769 C C . ARG A 1 90 ? -1.716 -1.370 19.131 1.00 85.25 90 ARG A C 1
ATOM 771 O O . ARG A 1 90 ? -2.789 -1.356 19.720 1.00 85.25 90 ARG A O 1
ATOM 778 N N . LEU A 1 91 ? -0.872 -0.337 19.154 1.00 83.44 91 LEU A N 1
ATOM 779 C CA . LEU A 1 91 ? -1.174 0.928 19.832 1.00 83.44 91 LEU A CA 1
ATOM 780 C C . LEU A 1 91 ? -2.389 1.614 19.201 1.00 83.44 91 LEU A C 1
ATOM 782 O O . LEU A 1 91 ? -3.315 1.976 19.922 1.00 83.44 91 LEU A O 1
ATOM 786 N N . ILE A 1 92 ? -2.436 1.704 17.867 1.00 85.81 92 ILE A N 1
ATOM 787 C CA . ILE A 1 92 ? -3.600 2.225 17.130 1.00 85.81 92 ILE A CA 1
ATOM 788 C C . ILE A 1 92 ? -4.858 1.436 17.493 1.00 85.81 92 ILE A C 1
ATOM 790 O O . ILE A 1 92 ? -5.909 2.012 17.758 1.00 85.81 92 ILE A O 1
ATOM 794 N N . TYR A 1 93 ? -4.750 0.112 17.566 1.00 84.75 93 TYR A N 1
ATOM 795 C CA . TYR A 1 93 ? -5.859 -0.730 17.978 1.00 84.75 93 TYR A CA 1
ATOM 796 C C . TYR A 1 93 ? -6.272 -0.489 19.437 1.00 84.75 93 TYR A C 1
ATOM 798 O O . TYR A 1 93 ? -7.462 -0.447 19.722 1.00 84.75 93 TYR A O 1
ATOM 806 N N . MET A 1 94 ? -5.335 -0.287 20.366 1.00 83.19 94 MET A N 1
ATOM 807 C CA . MET A 1 94 ? -5.656 0.023 21.765 1.00 83.19 94 MET A CA 1
ATOM 808 C C . MET A 1 94 ? -6.333 1.389 21.929 1.00 83.19 94 MET A C 1
ATOM 810 O O . MET A 1 94 ? -7.189 1.528 22.801 1.00 83.19 94 MET A O 1
ATOM 814 N N . LEU A 1 95 ? -6.045 2.366 21.059 1.00 83.62 95 LEU A N 1
ATOM 815 C CA . LEU A 1 95 ? -6.734 3.664 21.056 1.00 83.62 95 LEU A CA 1
ATOM 816 C C . LEU A 1 95 ? -8.255 3.543 20.843 1.00 83.62 95 LEU A C 1
ATOM 818 O O . LEU A 1 95 ? -8.987 4.466 21.196 1.00 83.62 95 LEU A O 1
ATOM 822 N N . ARG A 1 96 ? -8.760 2.399 20.354 1.00 85.12 96 ARG A N 1
ATOM 823 C CA . ARG A 1 96 ? -10.207 2.119 20.283 1.00 85.12 96 ARG A CA 1
ATOM 824 C C . ARG A 1 96 ? -10.910 2.177 21.647 1.00 85.12 96 ARG A C 1
ATOM 826 O O . ARG A 1 96 ? -12.124 2.324 21.689 1.00 85.12 96 ARG A O 1
ATOM 833 N N . LEU A 1 97 ? -10.163 2.008 22.741 1.00 80.81 97 LEU A N 1
ATOM 834 C CA . LEU A 1 97 ? -10.684 1.970 24.109 1.00 80.81 97 LEU A CA 1
ATOM 835 C C . LEU A 1 97 ? -10.738 3.358 24.768 1.00 80.81 97 LEU A C 1
ATOM 837 O O . LEU A 1 97 ? -11.228 3.473 25.885 1.00 80.81 97 LEU A O 1
ATOM 841 N N . VAL A 1 98 ? -10.247 4.406 24.097 1.00 83.88 98 VAL A N 1
ATOM 842 C CA . VAL A 1 98 ? -10.278 5.779 24.616 1.00 83.88 98 VAL A CA 1
ATOM 843 C C . VAL A 1 98 ? -11.640 6.418 24.333 1.00 83.88 98 VAL A C 1
ATOM 845 O O . VAL A 1 98 ? -12.059 6.515 23.174 1.00 83.88 98 VAL A O 1
ATOM 848 N N . ASP A 1 99 ? -12.304 6.902 25.386 1.00 81.31 99 ASP A N 1
ATOM 849 C CA . ASP A 1 99 ? -13.578 7.620 25.288 1.00 81.31 99 ASP A CA 1
ATOM 850 C C . ASP A 1 99 ? -13.439 8.872 24.410 1.00 81.31 99 ASP A C 1
ATOM 852 O O . ASP A 1 99 ? -12.618 9.752 24.667 1.00 81.31 99 ASP A O 1
ATOM 856 N N . GLY A 1 100 ? -14.244 8.944 23.347 1.00 84.88 100 GLY A N 1
ATOM 85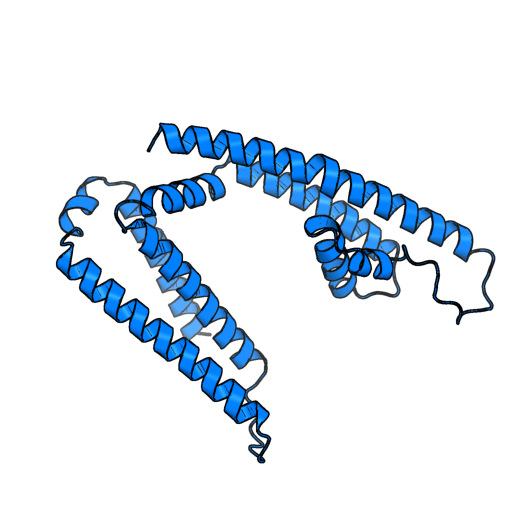7 C CA . GLY A 1 100 ? -14.171 9.991 22.326 1.00 84.88 100 GLY A CA 1
ATOM 858 C C . GLY A 1 100 ? -13.590 9.471 21.006 1.00 84.88 100 GLY A C 1
ATOM 859 O O . GLY A 1 100 ? -14.365 9.027 20.153 1.00 84.88 100 GLY A O 1
ATOM 860 N N . PRO A 1 101 ? -12.256 9.499 20.803 1.00 85.38 101 PRO A N 1
ATOM 861 C CA . PRO A 1 101 ? -11.636 9.124 19.532 1.00 85.38 101 PRO A CA 1
ATOM 862 C C . PRO A 1 101 ? -11.776 7.629 19.209 1.00 85.38 101 PRO A C 1
ATOM 864 O O . PRO A 1 101 ? -11.744 7.259 18.033 1.00 85.38 101 PRO A O 1
ATOM 867 N N . GLY A 1 102 ? -11.988 6.771 20.215 1.00 86.31 102 GLY A N 1
ATOM 868 C CA . GLY A 1 102 ? -12.082 5.324 20.032 1.00 86.31 102 GLY A CA 1
ATOM 869 C C . GLY A 1 102 ? -13.203 4.896 19.082 1.00 86.31 102 GLY A C 1
ATOM 870 O O . GLY A 1 102 ? -12.998 4.002 18.260 1.00 86.31 102 GLY A O 1
ATOM 871 N N . LYS A 1 103 ? -14.343 5.605 19.095 1.00 87.88 103 LYS A N 1
ATOM 872 C CA . LYS A 1 103 ? -15.450 5.367 18.151 1.00 87.88 103 LYS A CA 1
ATOM 873 C C . LYS A 1 103 ? -15.035 5.606 16.699 1.00 87.88 103 LYS A C 1
ATOM 875 O O . LYS A 1 103 ? -15.427 4.851 15.815 1.00 87.88 103 LYS A O 1
ATOM 880 N N . GLY A 1 104 ? -14.218 6.631 16.456 1.00 89.88 104 GLY A N 1
ATOM 881 C CA . GLY A 1 104 ? -13.705 6.940 15.123 1.00 89.88 104 GLY A CA 1
ATOM 882 C C . GLY A 1 104 ? -12.770 5.851 14.603 1.00 89.88 104 GLY A C 1
ATOM 883 O O . GLY A 1 104 ? -12.915 5.415 13.465 1.00 89.88 104 GLY A O 1
ATOM 884 N N . ILE A 1 105 ? -11.858 5.367 15.449 1.00 89.69 105 ILE A N 1
ATOM 885 C CA . ILE A 1 105 ? -10.913 4.297 15.092 1.00 89.69 105 ILE A CA 1
ATOM 886 C C . ILE A 1 105 ? -11.648 2.984 14.824 1.00 89.69 105 ILE A C 1
ATOM 888 O O . ILE A 1 105 ? -11.340 2.304 13.847 1.00 89.69 105 ILE A O 1
ATOM 892 N N . LEU A 1 106 ? -12.639 2.644 15.656 1.00 88.00 106 LEU A N 1
ATOM 893 C CA . LEU A 1 106 ? -13.467 1.461 15.444 1.00 88.00 106 LEU A CA 1
ATOM 894 C C . LEU A 1 106 ? -14.208 1.545 14.105 1.00 88.00 106 LEU A C 1
ATOM 896 O O . LEU A 1 106 ? -14.126 0.607 13.320 1.00 88.00 106 LEU A O 1
ATOM 900 N N . ALA A 1 107 ? -14.839 2.687 13.814 1.00 90.50 107 ALA A N 1
ATOM 901 C CA . ALA A 1 107 ? -15.531 2.902 12.548 1.00 90.50 107 ALA A CA 1
ATOM 902 C C . ALA A 1 107 ? -14.581 2.781 11.347 1.00 90.50 107 ALA A C 1
ATOM 904 O O . ALA A 1 107 ? -14.937 2.148 10.361 1.00 90.50 107 ALA A O 1
ATOM 905 N N . ILE A 1 108 ? -13.360 3.327 11.427 1.00 91.25 108 ILE A N 1
ATOM 906 C CA . ILE A 1 108 ? -12.344 3.196 10.367 1.00 91.25 108 ILE A CA 1
ATOM 907 C C . ILE A 1 108 ? -11.954 1.729 10.152 1.00 91.25 108 ILE A C 1
ATOM 909 O O . ILE A 1 108 ? -11.933 1.265 9.014 1.00 91.25 108 ILE A O 1
ATOM 913 N N . LEU A 1 109 ? -11.664 0.990 11.227 1.00 89.62 109 LEU A N 1
ATOM 914 C CA . LEU A 1 109 ? -11.293 -0.424 11.138 1.00 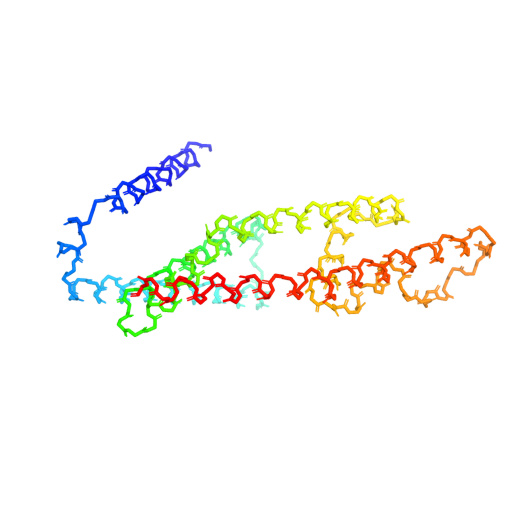89.62 109 LEU A CA 1
ATOM 915 C C . LEU A 1 109 ? -12.434 -1.263 10.559 1.00 89.62 109 LEU A C 1
ATOM 917 O O . LEU A 1 109 ? -12.211 -2.055 9.649 1.00 89.62 109 LEU A O 1
ATOM 921 N N . GLU A 1 110 ? -13.654 -1.068 11.047 1.00 90.00 110 GLU A N 1
ATOM 922 C CA . GLU A 1 110 ? -14.834 -1.782 10.560 1.00 90.00 110 GLU A CA 1
ATOM 923 C C . GLU A 1 110 ? -15.133 -1.447 9.094 1.00 90.00 110 GLU A C 1
ATOM 925 O O . GLU A 1 110 ? -15.442 -2.341 8.310 1.00 90.00 110 GLU A O 1
ATOM 930 N N . THR A 1 111 ? -14.931 -0.189 8.694 1.00 91.88 111 THR A N 1
ATOM 931 C CA . THR A 1 111 ? -15.045 0.238 7.294 1.00 91.88 111 THR A CA 1
ATOM 932 C C . THR A 1 111 ? -14.002 -0.481 6.443 1.00 91.88 111 THR A C 1
ATOM 934 O O . THR A 1 111 ? -14.341 -1.084 5.431 1.00 91.88 111 THR A O 1
ATOM 937 N N . PHE A 1 112 ? -12.743 -0.525 6.882 1.00 89.06 112 PHE A N 1
ATOM 938 C CA . PHE A 1 112 ? -11.675 -1.216 6.156 1.00 89.06 112 PHE A CA 1
ATOM 939 C C . PHE A 1 112 ? -11.933 -2.724 5.990 1.00 89.06 112 PHE A C 1
ATOM 941 O O . PHE A 1 112 ? -11.613 -3.304 4.951 1.00 89.06 112 PHE A O 1
ATOM 948 N N . PHE A 1 113 ? -12.546 -3.363 6.990 1.00 88.88 113 PHE A N 1
ATOM 949 C CA . PHE A 1 113 ? -12.938 -4.773 6.936 1.00 88.88 113 PHE A CA 1
ATOM 950 C C . PHE A 1 113 ? -14.343 -5.013 6.360 1.00 88.88 113 PHE A C 1
ATOM 952 O O . PHE A 1 113 ? -14.779 -6.165 6.307 1.00 88.88 113 PHE A O 1
ATOM 959 N N . SER A 1 114 ? -15.036 -3.974 5.882 1.00 92.44 114 SER A N 1
ATOM 960 C CA . SER A 1 114 ? -16.320 -4.127 5.199 1.00 92.44 114 SER A CA 1
ATOM 961 C C . SER A 1 114 ? -16.137 -4.942 3.919 1.00 92.44 114 SER A C 1
ATOM 963 O O . SER A 1 114 ? -15.224 -4.703 3.120 1.00 92.44 114 SER A O 1
ATOM 965 N N . GLY A 1 115 ? -17.036 -5.905 3.696 1.00 92.81 115 GLY A N 1
ATOM 966 C CA . GLY A 1 115 ? -17.007 -6.762 2.511 1.00 92.81 115 GLY A CA 1
ATOM 967 C C . GLY A 1 115 ? -17.056 -5.963 1.205 1.00 92.81 115 GLY A C 1
ATOM 968 O O . GLY A 1 115 ? -16.377 -6.326 0.247 1.00 92.81 115 GLY A O 1
ATOM 969 N N . THR A 1 116 ? -17.776 -4.835 1.184 1.00 94.12 116 THR A N 1
ATOM 970 C CA . THR A 1 116 ? -17.861 -3.938 0.020 1.00 94.12 116 THR A CA 1
ATOM 971 C C . THR A 1 116 ? -16.488 -3.369 -0.352 1.00 94.12 116 THR A C 1
ATOM 973 O O . THR A 1 116 ? -16.093 -3.385 -1.518 1.00 94.12 116 THR A O 1
ATOM 976 N N . ILE A 1 117 ? -15.727 -2.895 0.641 1.00 93.31 117 ILE A N 1
ATOM 977 C CA . ILE A 1 117 ? -14.398 -2.309 0.422 1.00 93.31 117 ILE A CA 1
ATOM 978 C C . ILE A 1 117 ? -13.394 -3.381 0.009 1.00 93.31 117 ILE A C 1
ATOM 980 O O . ILE A 1 117 ? -12.608 -3.149 -0.906 1.00 93.31 117 ILE A O 1
ATOM 984 N N . GLN A 1 118 ? -13.458 -4.577 0.599 1.00 92.69 118 GLN A N 1
ATOM 985 C CA . GLN A 1 118 ? -12.605 -5.696 0.191 1.00 92.69 118 GLN A CA 1
ATOM 986 C C . GLN A 1 118 ? -12.855 -6.119 -1.261 1.00 92.69 118 GLN A C 1
ATOM 988 O O . GLN A 1 118 ? -11.901 -6.344 -2.004 1.00 92.69 118 GLN A O 1
ATOM 993 N N . GLN A 1 119 ? -14.119 -6.186 -1.690 1.00 95.00 119 GLN A N 1
ATOM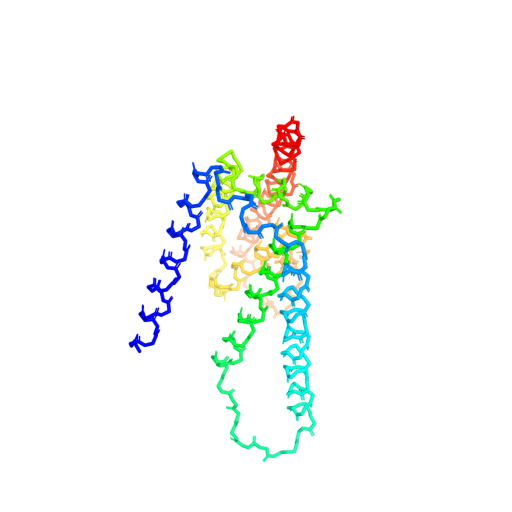 994 C CA . GLN A 1 119 ? -14.475 -6.478 -3.082 1.00 95.00 119 GLN A CA 1
ATOM 995 C C . GLN A 1 119 ? -13.926 -5.413 -4.038 1.00 95.00 119 GLN 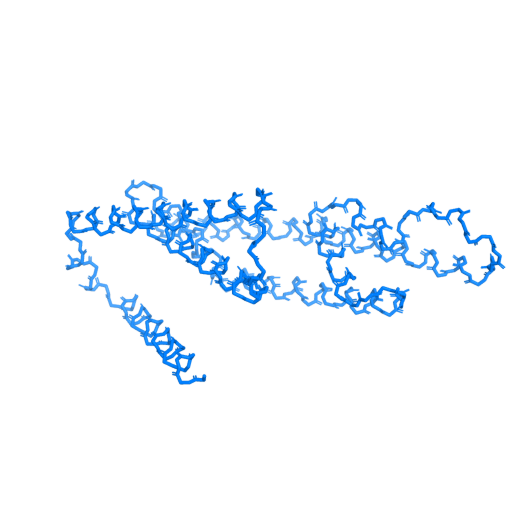A C 1
ATOM 997 O O . GLN A 1 119 ? -13.350 -5.747 -5.072 1.00 95.00 119 GLN A O 1
ATOM 1002 N N . MET A 1 120 ? -14.041 -4.134 -3.679 1.00 94.31 120 MET A N 1
ATOM 1003 C CA . MET A 1 120 ? -13.503 -3.033 -4.483 1.00 94.31 120 MET A CA 1
ATOM 1004 C C . MET A 1 120 ? -11.977 -3.033 -4.545 1.00 94.31 120 MET A C 1
ATOM 1006 O O . MET A 1 120 ? -11.404 -2.851 -5.619 1.00 94.31 120 MET A O 1
ATOM 1010 N N . LEU A 1 121 ? -11.308 -3.295 -3.423 1.00 92.31 121 LEU A N 1
ATOM 1011 C CA . LEU A 1 121 ? -9.854 -3.417 -3.369 1.00 92.31 121 LEU A CA 1
ATOM 1012 C C . LEU A 1 121 ? -9.369 -4.612 -4.197 1.00 92.31 121 LEU A C 1
ATOM 1014 O O . LEU A 1 121 ? -8.355 -4.507 -4.882 1.00 92.31 121 LEU A O 1
ATOM 1018 N N . PHE A 1 122 ? -10.122 -5.714 -4.210 1.00 95.50 122 PHE A N 1
ATOM 1019 C CA . PHE A 1 122 ? -9.849 -6.856 -5.079 1.00 95.50 122 PHE A CA 1
ATOM 1020 C C . PHE A 1 122 ? -9.967 -6.493 -6.567 1.00 95.50 122 PHE A C 1
ATOM 1022 O O . PHE A 1 122 ? -9.066 -6.809 -7.341 1.00 95.50 122 PHE A O 1
ATOM 1029 N N . ILE A 1 123 ? -11.026 -5.778 -6.968 1.00 95.06 123 ILE A N 1
ATOM 1030 C CA . ILE A 1 123 ? -11.194 -5.297 -8.351 1.00 95.06 123 ILE A CA 1
ATOM 1031 C C . ILE A 1 123 ? -10.045 -4.352 -8.737 1.00 95.06 123 ILE A C 1
ATOM 1033 O O . ILE A 1 123 ? -9.443 -4.518 -9.797 1.00 95.06 123 ILE A O 1
ATOM 1037 N N . CYS A 1 124 ? -9.692 -3.408 -7.862 1.00 95.69 124 CYS A N 1
ATOM 1038 C CA . CYS A 1 124 ? -8.551 -2.510 -8.043 1.00 95.69 124 CYS A CA 1
ATOM 1039 C C . CYS A 1 124 ? -7.239 -3.291 -8.218 1.00 95.69 124 CYS A C 1
ATOM 1041 O O . CYS A 1 124 ? -6.497 -3.051 -9.170 1.00 95.69 124 CYS A O 1
ATOM 1043 N N . GLY A 1 125 ? -6.988 -4.287 -7.364 1.00 95.50 125 GLY A N 1
ATOM 1044 C CA . GLY A 1 125 ? -5.813 -5.153 -7.451 1.00 95.50 125 GLY A CA 1
ATOM 1045 C C . GLY A 1 125 ? -5.762 -5.973 -8.743 1.00 95.50 125 GLY A C 1
ATOM 1046 O O . GLY A 1 125 ? -4.689 -6.129 -9.326 1.00 95.50 125 GLY A O 1
ATOM 1047 N N . ALA A 1 126 ? -6.906 -6.451 -9.239 1.00 97.19 126 ALA A N 1
ATOM 1048 C CA . ALA A 1 126 ? -6.993 -7.169 -10.509 1.00 97.19 126 ALA A CA 1
ATOM 1049 C C . ALA A 1 126 ? -6.672 -6.254 -11.704 1.00 97.19 126 ALA A C 1
ATOM 1051 O O . ALA A 1 126 ? -5.884 -6.632 -12.573 1.00 97.19 126 ALA A O 1
ATOM 1052 N N . ILE A 1 127 ? -7.218 -5.031 -11.719 1.00 96.25 127 ILE A N 1
ATOM 1053 C CA . ILE A 1 127 ? -6.904 -4.024 -12.745 1.00 96.25 127 ILE A CA 1
ATOM 1054 C C . ILE A 1 127 ? -5.418 -3.653 -12.684 1.00 96.25 127 ILE A C 1
ATOM 1056 O O . ILE A 1 127 ? -4.751 -3.635 -13.716 1.00 96.25 127 ILE A O 1
ATOM 1060 N N . PHE A 1 128 ? -4.875 -3.430 -11.484 1.00 96.38 128 PHE A N 1
ATOM 1061 C CA . PHE A 1 128 ? -3.459 -3.115 -11.283 1.00 96.38 128 PHE A CA 1
ATOM 1062 C C . PHE A 1 128 ? -2.565 -4.236 -11.801 1.00 96.38 128 PHE A C 1
ATOM 1064 O O . PHE A 1 128 ? -1.620 -3.978 -12.536 1.00 96.38 128 PHE A O 1
ATOM 1071 N N . THR A 1 129 ? -2.895 -5.488 -11.484 1.00 97.06 129 THR A N 1
ATOM 1072 C CA . THR A 1 129 ? -2.133 -6.651 -11.955 1.00 97.06 129 THR A CA 1
ATOM 1073 C C . THR A 1 129 ? -2.148 -6.753 -13.483 1.00 97.06 129 THR A C 1
ATOM 1075 O O . THR A 1 129 ? -1.138 -7.119 -14.075 1.00 97.06 129 THR A O 1
ATOM 1078 N N . ASN A 1 130 ? -3.253 -6.387 -14.139 1.00 97.44 130 ASN A N 1
ATOM 1079 C CA . ASN A 1 130 ? -3.328 -6.365 -15.600 1.00 97.44 130 ASN A CA 1
ATOM 1080 C C . ASN A 1 130 ? -2.353 -5.340 -16.210 1.00 97.44 130 ASN A C 1
ATOM 1082 O O . ASN A 1 130 ? -1.542 -5.693 -17.064 1.00 97.44 130 ASN A O 1
ATOM 1086 N N . PHE A 1 131 ? -2.358 -4.098 -15.711 1.00 96.06 131 PHE A N 1
ATOM 1087 C CA . PHE A 1 131 ? -1.376 -3.094 -16.136 1.00 96.06 131 PHE A CA 1
ATOM 1088 C C . PHE A 1 131 ? 0.053 -3.521 -15.800 1.00 96.06 131 PHE A C 1
ATOM 1090 O O . PHE A 1 131 ? 0.930 -3.390 -16.645 1.00 96.06 131 PHE A O 1
ATOM 1097 N N . PHE A 1 132 ? 0.282 -4.102 -14.621 1.00 97.06 132 PHE A N 1
ATOM 1098 C CA . PHE A 1 132 ? 1.596 -4.591 -14.209 1.00 97.06 132 PHE A CA 1
ATOM 1099 C C . PHE A 1 132 ? 2.161 -5.591 -15.220 1.00 97.06 132 PHE A C 1
ATOM 1101 O O . PHE A 1 132 ? 3.280 -5.424 -15.694 1.00 97.06 132 PHE A O 1
ATOM 1108 N N . VAL A 1 133 ? 1.371 -6.602 -15.594 1.00 97.31 133 VAL A N 1
ATOM 1109 C CA . VAL A 1 133 ? 1.780 -7.600 -16.591 1.00 97.31 133 VAL A CA 1
ATOM 1110 C C . VAL A 1 133 ? 2.034 -6.943 -17.949 1.00 97.31 133 VAL A C 1
ATOM 1112 O O . VAL A 1 133 ? 3.028 -7.269 -18.594 1.00 97.31 133 VAL A O 1
ATOM 1115 N N . ALA A 1 134 ? 1.195 -5.988 -18.365 1.00 95.62 134 ALA A N 1
ATOM 1116 C CA . ALA A 1 134 ? 1.414 -5.240 -19.601 1.00 95.62 134 ALA A CA 1
ATOM 1117 C C . ALA A 1 134 ? 2.747 -4.467 -19.579 1.00 95.62 134 ALA A C 1
ATOM 1119 O O . ALA A 1 134 ? 3.512 -4.562 -20.534 1.00 95.62 134 ALA A O 1
ATOM 1120 N N . PHE A 1 135 ? 3.070 -3.774 -18.483 1.00 93.56 135 PHE A N 1
ATOM 1121 C CA . PHE A 1 135 ? 4.324 -3.028 -18.340 1.00 93.56 135 PHE A CA 1
ATOM 1122 C C . PHE A 1 135 ? 5.557 -3.928 -18.252 1.00 93.56 135 PHE A C 1
ATOM 1124 O O . PHE A 1 135 ? 6.576 -3.597 -18.846 1.00 93.56 135 PHE A O 1
ATOM 1131 N N . VAL A 1 136 ? 5.467 -5.083 -17.588 1.00 95.06 136 VAL A N 1
ATOM 1132 C CA . VAL A 1 136 ? 6.571 -6.059 -17.541 1.00 95.06 136 VAL A CA 1
ATOM 1133 C C . VAL A 1 136 ? 6.911 -6.590 -18.938 1.00 95.06 136 VAL A C 1
ATOM 1135 O O . VAL A 1 136 ? 8.075 -6.835 -19.233 1.00 95.06 136 VAL A O 1
ATOM 1138 N N . VAL A 1 137 ? 5.914 -6.753 -19.814 1.00 93.75 137 VAL A N 1
ATOM 1139 C CA . VAL A 1 137 ? 6.143 -7.150 -21.216 1.00 93.75 137 VAL A CA 1
ATOM 1140 C C . VAL A 1 137 ? 6.700 -5.989 -22.045 1.00 93.75 137 VAL A C 1
ATOM 1142 O O . VAL A 1 137 ? 7.487 -6.205 -22.964 1.00 93.75 137 VAL A O 1
ATOM 1145 N N . LEU A 1 138 ? 6.272 -4.767 -21.739 1.00 89.38 138 LEU A N 1
ATOM 1146 C CA . LEU A 1 138 ? 6.542 -3.581 -22.542 1.00 89.38 138 LEU A CA 1
ATOM 1147 C C . LEU A 1 138 ? 7.886 -2.904 -22.214 1.00 89.38 138 LEU A C 1
ATOM 1149 O O . LEU A 1 138 ? 8.465 -2.252 -23.081 1.00 89.38 138 LEU A O 1
ATOM 1153 N N . VAL A 1 139 ? 8.390 -3.081 -20.990 1.00 89.44 139 VAL A N 1
ATOM 1154 C CA . VAL A 1 139 ? 9.675 -2.550 -20.507 1.00 89.44 139 VAL A CA 1
ATOM 1155 C C . VAL A 1 139 ? 10.564 -3.720 -20.061 1.00 89.44 139 VAL A C 1
ATOM 1157 O O . VAL A 1 139 ? 10.745 -3.943 -18.864 1.00 89.44 139 VAL A O 1
ATOM 1160 N N . PRO A 1 140 ? 11.106 -4.508 -21.009 1.00 87.69 140 PRO A N 1
ATOM 1161 C CA . PRO A 1 140 ? 11.889 -5.703 -20.686 1.00 87.69 140 PRO A CA 1
ATOM 1162 C C . PRO A 1 140 ? 13.224 -5.386 -19.997 1.00 87.69 140 PRO A C 1
ATOM 1164 O O . PRO A 1 140 ? 13.794 -6.262 -19.349 1.00 87.69 140 PRO A O 1
ATOM 1167 N N . ASP A 1 141 ? 13.714 -4.152 -20.131 1.00 88.69 141 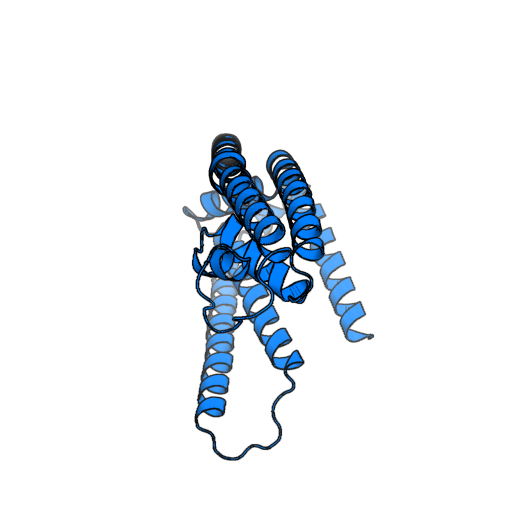ASP A N 1
ATOM 1168 C CA . ASP A 1 141 ? 14.994 -3.716 -19.566 1.00 88.69 141 ASP A CA 1
ATOM 1169 C C . ASP A 1 141 ? 14.929 -3.488 -18.046 1.00 88.69 141 ASP A C 1
ATOM 1171 O O . ASP A 1 141 ? 15.965 -3.478 -17.382 1.00 88.69 141 ASP A O 1
ATOM 1175 N N . MET A 1 142 ? 13.725 -3.337 -17.481 1.00 91.19 142 MET A N 1
ATOM 1176 C CA . MET A 1 142 ? 13.517 -3.154 -16.044 1.00 91.19 142 MET A CA 1
ATOM 1177 C C . MET A 1 142 ? 13.130 -4.461 -15.361 1.00 91.19 142 MET A C 1
ATOM 1179 O O . MET A 1 142 ? 12.324 -5.252 -15.858 1.00 91.19 142 MET A O 1
ATOM 1183 N N . GLY A 1 143 ? 13.651 -4.675 -14.152 1.00 93.25 143 GLY A N 1
ATOM 1184 C CA . GLY A 1 143 ? 13.236 -5.817 -13.348 1.00 93.25 143 GLY A CA 1
ATOM 1185 C C . GLY A 1 143 ? 11.752 -5.705 -12.959 1.00 93.25 143 GLY A C 1
ATOM 1186 O O . GLY A 1 143 ? 11.280 -4.616 -12.633 1.00 93.25 143 GLY A O 1
ATOM 1187 N N . PRO A 1 144 ? 10.993 -6.813 -12.855 1.00 95.56 144 PRO A N 1
ATOM 1188 C CA . PRO A 1 144 ? 9.572 -6.761 -12.489 1.00 95.56 144 PRO A CA 1
ATOM 1189 C C . PRO A 1 144 ? 9.324 -6.127 -11.109 1.00 95.56 144 PRO A C 1
ATOM 1191 O O . PRO A 1 144 ? 8.247 -5.599 -10.851 1.00 95.56 144 PRO A O 1
ATOM 1194 N N . ARG A 1 145 ? 10.320 -6.149 -10.212 1.00 95.06 145 ARG A N 1
ATOM 1195 C CA . ARG A 1 145 ? 10.250 -5.454 -8.916 1.00 95.06 145 ARG A CA 1
ATOM 1196 C C . ARG A 1 145 ? 10.311 -3.935 -9.064 1.00 95.06 145 ARG A C 1
ATOM 1198 O O . ARG A 1 145 ? 9.581 -3.245 -8.363 1.00 95.06 145 ARG A O 1
ATOM 1205 N N . GLU A 1 146 ? 11.162 -3.438 -9.955 1.00 95.06 146 GLU A N 1
ATOM 1206 C CA . GLU A 1 146 ? 11.304 -2.008 -10.243 1.00 95.06 146 GLU A CA 1
ATOM 1207 C C . GLU A 1 146 ? 10.040 -1.507 -10.932 1.00 95.06 146 GLU A C 1
ATOM 1209 O O . GLU A 1 146 ? 9.409 -0.581 -10.432 1.00 95.06 146 GLU A O 1
ATOM 1214 N N . VAL A 1 147 ? 9.575 -2.214 -11.971 1.00 95.81 147 VAL A N 1
ATOM 1215 C CA . VAL A 1 147 ? 8.302 -1.915 -12.647 1.00 95.81 147 VAL A CA 1
ATOM 1216 C C . VAL A 1 147 ? 7.153 -1.837 -11.641 1.00 95.81 147 VAL A C 1
ATOM 1218 O O . VAL A 1 147 ? 6.379 -0.883 -11.662 1.00 95.81 147 VAL A O 1
ATOM 1221 N N . PHE A 1 148 ? 7.055 -2.798 -10.713 1.00 97.00 148 PHE A N 1
ATOM 1222 C CA . PHE A 1 148 ? 6.028 -2.777 -9.669 1.00 97.00 148 PHE A CA 1
ATOM 1223 C C . PHE A 1 148 ? 6.130 -1.523 -8.793 1.00 97.00 148 PHE A C 1
ATOM 1225 O O . PHE A 1 148 ? 5.112 -0.901 -8.498 1.00 97.00 148 PHE A O 1
ATOM 1232 N N . LEU A 1 149 ? 7.343 -1.151 -8.377 1.00 96.62 149 LEU A N 1
ATOM 1233 C CA . LEU A 1 149 ? 7.585 -0.030 -7.473 1.00 96.62 149 LEU A CA 1
ATOM 1234 C C . LEU A 1 149 ? 7.296 1.312 -8.158 1.00 96.62 149 LEU A C 1
ATOM 1236 O O . LEU A 1 149 ? 6.560 2.120 -7.594 1.00 96.62 149 LEU A O 1
ATOM 1240 N N . HIS A 1 150 ? 7.785 1.518 -9.383 1.00 95.88 150 HIS A N 1
ATOM 1241 C CA . HIS A 1 150 ? 7.510 2.715 -10.185 1.00 95.88 150 HIS A CA 1
ATOM 1242 C C . HIS A 1 150 ? 6.027 2.842 -10.524 1.00 95.88 150 HIS A C 1
ATOM 1244 O O . HIS A 1 150 ? 5.449 3.916 -10.365 1.00 95.88 150 HIS A O 1
ATOM 1250 N N . MET A 1 151 ? 5.371 1.737 -10.885 1.00 96.25 151 MET A N 1
ATOM 1251 C CA . MET A 1 151 ? 3.943 1.737 -11.188 1.00 96.25 151 MET A CA 1
ATOM 1252 C C . MET A 1 151 ? 3.094 1.979 -9.936 1.00 96.25 151 MET A C 1
ATOM 1254 O O . MET A 1 151 ? 2.130 2.736 -9.987 1.00 96.25 151 MET A O 1
ATOM 1258 N N . TYR A 1 152 ? 3.457 1.394 -8.792 1.00 96.12 152 TYR A N 1
ATOM 1259 C CA . TYR A 1 152 ? 2.793 1.658 -7.515 1.00 96.12 152 TYR A CA 1
ATOM 1260 C C . TYR A 1 152 ? 2.936 3.130 -7.105 1.00 96.12 152 TYR A C 1
ATOM 1262 O O . TYR A 1 152 ? 1.943 3.783 -6.785 1.00 96.12 152 TYR A O 1
ATOM 1270 N N . ARG A 1 153 ? 4.158 3.672 -7.166 1.00 95.62 153 ARG A N 1
ATOM 1271 C CA . ARG A 1 153 ? 4.466 5.067 -6.818 1.00 95.62 153 ARG A CA 1
ATOM 1272 C C . ARG A 1 153 ? 3.750 6.046 -7.756 1.00 95.62 153 ARG A C 1
ATOM 1274 O O . ARG A 1 153 ? 3.094 6.975 -7.297 1.00 95.62 153 ARG A O 1
ATOM 1281 N N . GLY A 1 154 ? 3.803 5.788 -9.058 1.00 94.81 154 GLY A N 1
ATOM 1282 C CA . GLY A 1 154 ? 3.199 6.632 -10.079 1.00 94.81 154 GLY A CA 1
ATOM 1283 C C . GLY A 1 154 ? 1.671 6.577 -10.115 1.00 94.81 154 GLY A C 1
ATOM 1284 O O . GLY A 1 154 ? 1.021 7.620 -10.121 1.00 94.81 154 GLY A O 1
ATOM 1285 N N . LEU A 1 155 ? 1.071 5.381 -10.097 1.00 95.12 155 LEU A N 1
ATOM 1286 C CA . LEU A 1 155 ? -0.381 5.227 -10.258 1.00 95.12 155 LEU A CA 1
ATOM 1287 C C . LEU A 1 155 ? -1.181 5.473 -8.977 1.00 95.12 155 LEU A C 1
ATOM 1289 O O . LEU A 1 155 ? -2.302 5.954 -9.080 1.00 95.12 155 LEU A O 1
ATOM 1293 N N . PHE A 1 156 ? -0.664 5.136 -7.788 1.00 92.81 156 PHE A N 1
ATOM 1294 C CA . PHE A 1 156 ? -1.414 5.351 -6.539 1.00 92.81 156 PHE A CA 1
ATOM 1295 C C . PHE A 1 156 ? -1.124 6.696 -5.878 1.00 92.81 156 PHE A C 1
ATOM 1297 O O . PHE A 1 156 ? -2.019 7.256 -5.249 1.00 92.81 156 PHE A O 1
ATOM 1304 N N . PHE A 1 157 ? 0.104 7.210 -5.993 1.00 91.94 157 PHE A N 1
ATOM 1305 C CA . PHE A 1 157 ? 0.493 8.476 -5.357 1.00 91.94 157 PHE A CA 1
ATOM 1306 C C . PHE A 1 157 ? 0.597 9.639 -6.343 1.00 91.94 157 PHE A C 1
ATOM 1308 O O . PHE A 1 157 ? 0.824 10.767 -5.912 1.00 91.94 157 PHE A O 1
ATOM 1315 N N . GLY A 1 158 ? 0.422 9.389 -7.645 1.00 92.44 158 GLY A N 1
ATOM 1316 C CA . GLY A 1 158 ? 0.566 10.421 -8.670 1.00 92.44 158 GLY A CA 1
ATOM 1317 C C . GLY A 1 158 ? 1.998 10.942 -8.795 1.00 92.44 158 GLY A C 1
ATOM 1318 O O . GLY A 1 158 ? 2.195 12.089 -9.186 1.00 92.44 158 GLY A O 1
ATOM 1319 N N . ASP A 1 159 ? 2.999 10.141 -8.417 1.00 94.31 159 ASP A N 1
ATOM 1320 C CA . ASP A 1 159 ? 4.396 10.558 -8.481 1.00 94.31 159 ASP A CA 1
ATOM 1321 C C . ASP A 1 159 ? 4.897 10.545 -9.929 1.00 94.31 159 ASP A C 1
ATOM 1323 O O . ASP A 1 159 ? 5.136 9.481 -10.508 1.00 94.31 159 ASP A O 1
ATOM 1327 N N . GLY A 1 160 ? 5.060 11.743 -10.495 1.00 92.19 160 GLY A N 1
ATOM 1328 C CA . GLY A 1 160 ? 5.526 11.937 -11.867 1.00 92.19 160 GLY A CA 1
ATOM 1329 C C . GLY A 1 160 ? 6.849 11.230 -12.149 1.00 92.19 160 GLY A C 1
ATOM 1330 O O . GLY A 1 160 ? 6.937 10.531 -13.147 1.00 92.19 160 GLY A O 1
ATOM 1331 N N . ALA A 1 161 ? 7.811 11.266 -11.223 1.00 92.31 161 ALA A N 1
ATOM 1332 C CA . ALA A 1 161 ? 9.116 10.644 -11.443 1.00 92.31 161 ALA A CA 1
ATOM 1333 C C . ALA A 1 161 ? 9.027 9.110 -11.535 1.00 92.31 161 ALA A C 1
ATOM 1335 O O . ALA A 1 161 ? 9.754 8.491 -12.303 1.00 92.31 161 ALA A O 1
ATOM 1336 N N . GLY A 1 162 ? 8.088 8.481 -10.817 1.00 91.25 162 GLY A N 1
ATOM 1337 C CA . GLY A 1 162 ? 7.827 7.050 -10.998 1.00 91.25 162 GLY A CA 1
ATOM 1338 C C . GLY A 1 162 ? 7.275 6.726 -12.390 1.00 91.25 162 GLY A C 1
ATOM 1339 O O . GLY A 1 162 ? 7.586 5.684 -12.954 1.00 91.25 162 GLY A O 1
ATOM 1340 N N . LEU A 1 163 ? 6.470 7.622 -12.959 1.00 92.25 163 LEU A N 1
ATOM 1341 C CA . LEU A 1 163 ? 5.915 7.455 -14.297 1.00 92.25 163 LEU A CA 1
ATOM 1342 C C . LEU A 1 163 ? 6.936 7.813 -15.398 1.00 92.25 163 LEU A C 1
ATOM 1344 O O . LEU A 1 163 ? 6.948 7.164 -16.444 1.00 92.25 163 LEU A O 1
ATOM 1348 N N . ASP A 1 164 ? 7.821 8.777 -15.141 1.00 91.38 164 ASP A N 1
ATOM 1349 C CA . ASP A 1 164 ? 8.934 9.172 -16.011 1.00 91.38 164 ASP A CA 1
ATOM 1350 C C . ASP A 1 164 ? 9.892 8.001 -16.238 1.00 91.38 164 ASP A C 1
ATOM 1352 O O . ASP A 1 164 ? 10.212 7.680 -17.385 1.00 91.38 164 ASP A O 1
ATOM 1356 N N . GLU A 1 165 ? 10.238 7.282 -15.165 1.00 90.06 165 GLU A N 1
ATOM 1357 C CA . GLU A 1 165 ? 11.057 6.068 -15.223 1.00 90.06 165 GLU A CA 1
ATOM 1358 C C . GLU A 1 165 ? 10.392 4.948 -16.053 1.00 90.06 165 GLU A C 1
ATOM 1360 O O . GLU A 1 165 ? 11.085 4.166 -16.694 1.00 90.06 165 GLU A O 1
ATOM 1365 N N . LEU A 1 166 ? 9.057 4.909 -16.157 1.00 89.50 166 LEU A N 1
ATOM 1366 C CA . LEU A 1 166 ? 8.334 3.944 -17.006 1.00 89.50 166 LEU A CA 1
ATOM 1367 C C . LEU A 1 166 ? 8.285 4.332 -18.499 1.00 89.50 166 LEU A C 1
ATOM 1369 O O . LEU A 1 166 ? 7.691 3.603 -19.302 1.00 89.50 166 LEU A O 1
ATOM 1373 N N . GLY A 1 167 ? 8.913 5.444 -18.893 1.00 84.19 167 GLY A N 1
ATOM 1374 C CA . GLY A 1 167 ? 9.032 5.879 -20.289 1.00 84.19 167 GLY A CA 1
ATOM 1375 C C . GLY A 1 167 ? 8.139 7.060 -20.679 1.00 84.19 167 GLY A C 1
ATOM 1376 O O . GLY A 1 167 ? 7.822 7.221 -21.863 1.00 84.19 167 GLY A O 1
ATOM 1377 N N . LEU A 1 168 ? 7.705 7.876 -19.711 1.00 81.38 168 LEU A N 1
ATOM 1378 C CA . LEU A 1 168 ? 7.094 9.179 -20.006 1.00 81.38 168 LEU A CA 1
ATOM 1379 C C . LEU A 1 168 ? 8.121 10.238 -20.383 1.00 81.38 168 LEU A C 1
ATOM 1381 O O . LEU A 1 168 ? 7.825 11.047 -21.263 1.00 81.38 168 LEU A O 1
ATOM 1385 N N . ASP A 1 169 ? 9.303 10.217 -19.767 1.00 81.12 169 ASP A N 1
ATOM 1386 C CA . ASP A 1 169 ? 10.336 11.190 -20.093 1.00 81.12 169 ASP A CA 1
ATOM 1387 C C . ASP A 1 169 ? 10.924 10.888 -21.481 1.00 81.12 169 ASP A C 1
ATOM 1389 O O . ASP A 1 169 ? 11.261 9.751 -21.821 1.00 81.12 169 ASP A O 1
ATOM 1393 N N . GLU A 1 170 ? 11.005 11.917 -22.325 1.00 65.25 170 GLU A N 1
ATOM 1394 C CA . GLU A 1 170 ? 11.621 11.823 -23.652 1.00 65.25 170 GLU A CA 1
ATOM 1395 C C . GLU A 1 170 ? 13.154 11.856 -23.568 1.00 65.25 170 GLU A C 1
ATOM 1397 O O . GLU A 1 170 ? 13.848 11.626 -24.562 1.00 65.25 170 GLU A O 1
ATOM 1402 N N . VAL A 1 171 ? 13.697 12.175 -22.392 1.00 54.19 171 VAL A N 1
ATOM 1403 C CA . VAL A 1 171 ? 15.047 12.708 -22.263 1.00 54.19 171 VAL A CA 1
ATOM 1404 C C . VAL A 1 171 ? 15.989 11.672 -21.663 1.00 54.19 171 VAL A C 1
ATOM 1406 O O . VAL A 1 171 ? 16.503 11.800 -20.559 1.00 54.19 171 VAL A O 1
ATOM 1409 N N . ASN A 1 172 ? 16.328 10.665 -22.463 1.00 50.28 172 ASN A N 1
ATOM 1410 C CA . ASN A 1 172 ? 17.670 10.095 -22.372 1.00 50.28 172 ASN A CA 1
ATOM 1411 C C . ASN A 1 172 ? 18.370 10.242 -23.723 1.00 50.28 172 ASN A C 1
ATOM 1413 O O . ASN A 1 172 ? 18.508 9.313 -24.515 1.00 50.28 172 ASN A O 1
ATOM 1417 N N . HIS A 1 173 ? 18.825 11.474 -23.965 1.00 47.78 173 HIS A N 1
ATOM 1418 C CA . HIS A 1 173 ? 19.594 11.944 -25.121 1.00 47.78 173 HIS A CA 1
ATOM 1419 C C . HIS A 1 173 ? 20.965 11.262 -25.334 1.00 47.78 173 HIS A C 1
ATOM 1421 O O . HIS A 1 173 ? 21.774 11.766 -26.107 1.00 47.78 173 HIS A O 1
ATOM 1427 N N . ASN A 1 174 ? 21.250 10.120 -24.702 1.00 51.16 174 ASN A N 1
ATOM 1428 C CA . ASN A 1 174 ? 22.558 9.460 -24.802 1.00 51.16 174 ASN A CA 1
ATOM 1429 C C . ASN A 1 174 ? 22.573 8.161 -25.616 1.00 51.16 174 ASN A C 1
ATOM 1431 O O . ASN A 1 174 ? 23.646 7.595 -25.808 1.00 51.16 174 ASN A O 1
ATOM 1435 N N . TYR A 1 175 ? 21.440 7.719 -26.170 1.00 48.81 175 TYR A N 1
ATOM 1436 C CA . TYR A 1 175 ? 21.405 6.580 -27.097 1.00 48.81 175 TYR A CA 1
ATOM 1437 C C . TYR A 1 175 ? 21.018 7.020 -28.512 1.00 48.81 175 TYR A C 1
ATOM 1439 O O . TYR A 1 175 ? 20.028 6.585 -29.095 1.00 48.81 175 TYR A O 1
ATOM 1447 N N . ILE A 1 176 ? 21.850 7.894 -29.080 1.00 53.88 176 ILE A N 1
ATOM 1448 C CA . ILE A 1 176 ? 21.925 8.130 -30.523 1.00 53.88 176 ILE A CA 1
ATOM 1449 C C . ILE A 1 176 ? 22.416 6.811 -31.139 1.00 53.88 176 ILE A C 1
ATOM 1451 O O . ILE A 1 176 ? 23.594 6.514 -30.978 1.00 53.88 176 ILE A O 1
ATOM 1455 N N . HIS A 1 177 ? 21.536 5.986 -31.736 1.00 48.09 177 HIS A N 1
ATOM 1456 C CA . HIS A 1 177 ? 21.812 5.233 -32.986 1.00 48.09 177 HIS A CA 1
ATOM 1457 C C . HIS A 1 177 ? 20.816 4.127 -33.420 1.00 48.09 177 HIS A C 1
ATOM 1459 O O . HIS A 1 177 ? 21.086 3.473 -34.427 1.00 48.09 177 HIS A O 1
ATOM 1465 N N . ILE A 1 178 ? 19.649 3.909 -32.795 1.00 54.06 178 ILE A N 1
ATOM 1466 C CA . ILE A 1 178 ? 18.675 2.905 -33.304 1.00 54.06 178 ILE A CA 1
ATOM 1467 C C . ILE A 1 178 ? 17.266 3.510 -33.409 1.00 54.06 178 ILE A C 1
ATOM 1469 O O . ILE A 1 178 ? 16.399 3.303 -32.566 1.00 54.06 178 ILE A O 1
ATOM 1473 N N . GLU A 1 179 ? 17.049 4.321 -34.445 1.00 54.78 179 GLU A N 1
ATOM 1474 C CA . GLU A 1 179 ? 16.057 5.409 -34.415 1.00 54.78 179 GLU A CA 1
ATOM 1475 C C . GLU A 1 179 ? 14.728 5.159 -35.160 1.00 54.78 179 GLU A C 1
ATOM 1477 O O . GLU A 1 179 ? 13.897 6.056 -35.216 1.00 54.78 179 GLU A O 1
ATOM 1482 N N . VAL A 1 180 ? 14.455 3.968 -35.715 1.00 55.72 180 VAL A N 1
ATOM 1483 C CA . VAL A 1 180 ? 13.220 3.776 -36.524 1.00 55.72 180 VAL A CA 1
ATOM 1484 C C . VAL A 1 180 ? 12.254 2.721 -35.972 1.00 55.72 180 VAL A C 1
ATOM 1486 O O . VAL A 1 180 ? 11.044 2.930 -36.031 1.00 55.72 180 VAL A O 1
ATOM 1489 N N . LEU A 1 181 ? 12.734 1.630 -35.358 1.00 53.75 181 LEU A N 1
ATOM 1490 C CA . LEU A 1 181 ? 11.837 0.666 -34.694 1.00 53.75 181 LEU A CA 1
ATOM 1491 C C . LEU A 1 181 ? 11.399 1.121 -33.288 1.00 53.75 181 LEU A C 1
ATOM 1493 O O . LEU A 1 181 ? 10.313 0.761 -32.840 1.00 53.75 181 LEU A O 1
ATOM 1497 N N . ASN A 1 182 ? 12.199 1.958 -32.618 1.00 58.03 182 ASN A N 1
ATOM 1498 C CA . ASN A 1 182 ? 11.918 2.418 -31.253 1.00 58.03 182 ASN A CA 1
ATOM 1499 C C . ASN A 1 182 ? 10.779 3.446 -31.168 1.00 58.03 182 ASN A C 1
ATOM 1501 O O . ASN A 1 182 ? 10.104 3.513 -30.143 1.00 58.03 182 ASN A O 1
ATOM 1505 N N . GLY A 1 183 ? 10.496 4.202 -32.236 1.00 60.44 183 GLY A N 1
ATOM 1506 C CA . GLY A 1 183 ? 9.453 5.237 -32.211 1.00 60.44 183 GLY A CA 1
ATOM 1507 C C . GLY A 1 183 ? 8.040 4.692 -31.957 1.00 60.44 183 GLY A C 1
ATOM 1508 O O . GLY A 1 183 ? 7.247 5.320 -31.257 1.00 60.44 183 GLY A O 1
ATOM 1509 N N . TYR A 1 184 ? 7.723 3.496 -32.466 1.00 63.62 184 TYR A N 1
ATOM 1510 C CA . TYR A 1 184 ? 6.413 2.868 -32.241 1.00 63.62 184 TYR A CA 1
ATOM 1511 C C . TYR A 1 184 ? 6.245 2.347 -30.808 1.00 63.62 184 TYR A C 1
ATOM 1513 O O . TYR A 1 184 ? 5.172 2.513 -30.227 1.00 63.62 184 TYR A O 1
ATOM 1521 N N . HIS A 1 185 ? 7.297 1.768 -30.221 1.00 66.31 185 HIS A N 1
ATOM 1522 C CA . HIS A 1 185 ? 7.270 1.288 -28.837 1.00 66.31 185 HIS A CA 1
ATOM 1523 C C . HIS A 1 185 ? 7.118 2.447 -27.843 1.00 66.31 185 HIS A C 1
ATOM 1525 O O . HIS A 1 185 ? 6.236 2.403 -26.990 1.00 66.31 185 HIS A O 1
ATOM 1531 N N . VAL A 1 186 ? 7.874 3.536 -28.020 1.00 70.12 186 VAL A N 1
ATOM 1532 C CA . VAL A 1 186 ? 7.789 4.727 -27.152 1.00 70.12 186 VAL A CA 1
ATOM 1533 C C . VAL A 1 186 ? 6.371 5.317 -27.138 1.00 70.12 186 VAL A C 1
ATOM 1535 O O . VAL A 1 186 ? 5.838 5.648 -26.077 1.00 70.12 186 VAL A O 1
ATOM 1538 N N . ASN A 1 187 ? 5.703 5.365 -28.294 1.00 79.31 187 ASN A N 1
ATOM 1539 C CA . ASN A 1 187 ? 4.327 5.857 -28.389 1.00 79.31 187 ASN A CA 1
ATOM 1540 C C . ASN A 1 187 ? 3.312 4.948 -27.672 1.00 79.31 187 ASN A C 1
ATOM 1542 O O . ASN A 1 187 ? 2.361 5.444 -27.056 1.00 79.31 187 ASN A O 1
ATOM 1546 N N . MET A 1 188 ? 3.507 3.626 -27.720 1.00 84.62 188 MET A N 1
ATOM 1547 C CA . MET A 1 188 ? 2.621 2.668 -27.057 1.00 84.62 188 MET A CA 1
ATOM 1548 C C . MET A 1 188 ? 2.765 2.721 -25.530 1.00 84.62 188 MET A C 1
ATOM 1550 O O . MET A 1 188 ? 1.746 2.729 -24.838 1.00 84.62 188 MET A O 1
ATOM 1554 N N . ASN A 1 189 ? 3.992 2.851 -25.008 1.00 86.69 189 ASN A N 1
ATOM 1555 C CA . ASN A 1 189 ? 4.259 2.988 -23.569 1.00 86.69 189 ASN A CA 1
ATOM 1556 C C . ASN A 1 189 ? 3.567 4.220 -23.003 1.00 86.69 189 ASN A C 1
ATOM 1558 O O . ASN A 1 189 ? 2.797 4.116 -22.053 1.00 86.69 189 ASN A O 1
ATOM 1562 N N . ARG A 1 190 ? 3.761 5.379 -23.636 1.00 89.31 190 ARG A N 1
ATOM 1563 C CA . ARG A 1 190 ? 3.139 6.632 -23.193 1.00 89.31 190 ARG A CA 1
ATOM 1564 C C . ARG A 1 190 ? 1.624 6.562 -23.216 1.00 89.31 190 ARG A C 1
ATOM 1566 O O . ARG A 1 190 ? 0.976 6.966 -22.255 1.00 89.31 190 ARG A O 1
ATOM 1573 N N . THR A 1 191 ? 1.058 6.003 -24.285 1.00 91.38 191 THR A N 1
ATOM 1574 C CA . THR A 1 191 ? -0.394 5.814 -24.389 1.00 91.38 191 THR A CA 1
ATOM 1575 C C . THR A 1 191 ? -0.904 4.928 -23.253 1.00 91.38 191 THR A C 1
ATOM 1577 O O . THR A 1 191 ? -1.888 5.275 -22.599 1.00 91.38 191 THR A O 1
ATOM 1580 N N . LEU A 1 192 ? -0.212 3.821 -22.964 1.00 93.25 192 LEU A N 1
ATOM 1581 C CA . LEU A 1 192 ? -0.564 2.926 -21.865 1.00 93.25 192 LEU A CA 1
ATOM 1582 C C . LEU A 1 192 ? -0.459 3.628 -20.503 1.00 93.25 192 LEU A C 1
ATOM 1584 O O . LEU A 1 192 ? -1.365 3.473 -19.690 1.00 93.25 192 LEU A O 1
ATOM 1588 N N . ILE A 1 193 ? 0.587 4.426 -20.259 1.00 94.19 193 ILE A N 1
ATOM 1589 C CA . ILE A 1 193 ? 0.759 5.161 -18.996 1.00 94.19 193 ILE A CA 1
ATOM 1590 C C . ILE A 1 193 ? -0.334 6.211 -18.812 1.00 94.19 193 ILE A C 1
ATOM 1592 O O . ILE A 1 193 ? -0.884 6.325 -17.718 1.00 94.19 193 ILE A O 1
ATOM 1596 N N . VAL A 1 194 ? -0.695 6.954 -19.860 1.00 94.31 194 VAL A N 1
ATOM 1597 C CA . VAL A 1 194 ? -1.792 7.930 -19.799 1.00 94.31 194 VAL A CA 1
ATOM 1598 C C . VAL A 1 194 ? -3.115 7.230 -19.487 1.00 94.31 194 VAL A C 1
ATOM 1600 O O . VAL A 1 194 ? -3.849 7.676 -18.605 1.00 94.31 194 VAL A O 1
ATOM 1603 N N . ILE A 1 195 ? -3.401 6.103 -20.149 1.00 96.12 195 ILE A N 1
ATOM 1604 C CA . ILE A 1 195 ? -4.605 5.302 -19.882 1.00 96.12 195 ILE A CA 1
ATOM 1605 C C . ILE A 1 195 ? -4.590 4.767 -18.447 1.00 96.12 195 ILE A C 1
ATOM 1607 O O . ILE A 1 195 ? -5.586 4.906 -17.739 1.00 96.12 195 ILE A O 1
ATOM 1611 N N . ALA A 1 196 ? -3.475 4.188 -17.999 1.00 96.00 196 ALA A N 1
ATOM 1612 C CA . ALA A 1 196 ? -3.327 3.671 -16.643 1.00 96.00 196 ALA A CA 1
ATOM 1613 C C . ALA A 1 196 ? -3.522 4.785 -15.608 1.00 96.00 196 ALA A C 1
ATOM 1615 O O . ALA A 1 196 ? -4.304 4.630 -14.674 1.00 96.00 196 ALA A O 1
ATOM 1616 N N . SER A 1 197 ? -2.892 5.941 -15.814 1.00 95.56 197 SER A N 1
ATOM 1617 C CA . SER A 1 197 ? -2.998 7.099 -14.924 1.00 95.56 197 SER A CA 1
ATOM 1618 C C . SER A 1 197 ? -4.425 7.634 -14.867 1.00 95.56 197 SER A C 1
ATOM 1620 O O . SER A 1 197 ? -4.921 7.932 -13.785 1.00 95.56 197 SER A O 1
ATOM 1622 N N . PHE A 1 198 ? -5.121 7.706 -16.004 1.00 96.25 198 PHE A N 1
ATOM 1623 C CA . PHE A 1 198 ? -6.531 8.085 -16.048 1.00 96.25 198 PHE A CA 1
ATOM 1624 C C . PHE A 1 198 ? -7.405 7.082 -15.283 1.00 96.25 198 PHE A C 1
ATOM 1626 O O . PHE A 1 198 ? -8.192 7.469 -14.421 1.00 96.25 198 PHE A O 1
ATOM 1633 N N . VAL A 1 199 ? -7.235 5.783 -15.538 1.00 96.44 199 VAL A N 1
ATOM 1634 C CA . VAL A 1 199 ? -8.000 4.733 -14.855 1.00 96.44 199 VAL A CA 1
ATOM 1635 C C . VAL A 1 199 ? -7.758 4.768 -13.344 1.00 96.44 199 VAL A C 1
ATOM 1637 O O . VAL A 1 199 ? -8.722 4.746 -12.583 1.00 96.44 199 VAL A O 1
ATOM 1640 N N . PHE A 1 200 ? -6.512 4.869 -12.883 1.00 95.81 200 PHE A N 1
ATOM 1641 C CA . PHE A 1 200 ? -6.207 4.852 -11.452 1.00 95.81 200 PHE A CA 1
ATOM 1642 C C . PHE A 1 200 ? -6.574 6.155 -10.745 1.00 95.81 200 PHE A C 1
ATOM 1644 O O . PHE A 1 200 ? -7.347 6.129 -9.787 1.00 95.81 200 PHE A O 1
ATOM 1651 N N . ASN A 1 201 ? -6.079 7.292 -11.234 1.00 94.31 201 ASN A N 1
ATOM 1652 C CA . ASN A 1 201 ? -6.232 8.569 -10.538 1.00 94.31 201 ASN A CA 1
ATOM 1653 C C . ASN A 1 201 ? -7.633 9.164 -10.702 1.00 94.31 201 ASN A C 1
ATOM 1655 O O . ASN A 1 201 ? -8.142 9.789 -9.774 1.00 94.31 201 ASN A O 1
ATOM 1659 N N . VAL A 1 202 ? -8.278 8.975 -11.859 1.00 95.25 202 VAL A N 1
ATOM 1660 C CA . VAL A 1 202 ? -9.591 9.582 -12.131 1.00 95.25 202 VAL A CA 1
ATOM 1661 C C . VAL A 1 202 ? -10.733 8.623 -11.825 1.00 95.25 202 VAL A C 1
ATOM 1663 O O . VAL A 1 202 ? -11.738 9.051 -11.264 1.00 95.25 202 VAL A O 1
ATOM 1666 N N . ILE A 1 203 ? -10.621 7.338 -12.168 1.00 96.50 203 ILE A N 1
ATOM 1667 C CA . ILE A 1 203 ? -11.742 6.403 -11.989 1.00 96.50 203 ILE A CA 1
ATOM 1668 C C . ILE A 1 203 ? -11.644 5.690 -10.640 1.00 96.50 203 ILE A C 1
ATOM 1670 O O . ILE A 1 203 ? -12.527 5.841 -9.797 1.00 96.50 203 ILE A O 1
ATOM 1674 N N . ILE A 1 204 ? -10.578 4.919 -10.421 1.00 94.94 204 ILE A N 1
ATOM 1675 C CA . ILE A 1 204 ? -10.456 4.022 -9.265 1.00 94.94 204 ILE A CA 1
ATOM 1676 C C . ILE A 1 204 ? -10.363 4.811 -7.960 1.00 94.94 204 ILE A C 1
ATOM 1678 O O . ILE A 1 204 ? -11.098 4.505 -7.024 1.00 94.94 204 ILE A O 1
ATOM 1682 N N . LEU A 1 205 ? -9.503 5.830 -7.884 1.00 94.25 205 LEU A N 1
ATOM 1683 C CA . LEU A 1 205 ? -9.313 6.603 -6.656 1.00 94.25 205 LEU A CA 1
ATOM 1684 C C . LEU A 1 205 ? -10.612 7.301 -6.229 1.00 94.25 205 LEU A C 1
ATOM 1686 O O . LEU A 1 205 ? -11.028 7.185 -5.076 1.00 94.25 205 LEU A O 1
ATOM 1690 N N . ASN A 1 206 ? -11.304 7.944 -7.173 1.00 95.56 206 ASN A N 1
ATOM 1691 C CA . ASN A 1 206 ? -12.591 8.589 -6.910 1.00 95.56 206 ASN A CA 1
ATOM 1692 C C . ASN A 1 206 ? -13.670 7.581 -6.491 1.00 95.56 206 ASN A C 1
ATOM 1694 O O . ASN A 1 206 ? -14.455 7.862 -5.584 1.00 95.56 206 ASN A O 1
ATOM 1698 N N . LEU A 1 207 ? -13.691 6.390 -7.098 1.00 94.56 207 LEU A N 1
ATOM 1699 C CA . LEU A 1 207 ? -14.616 5.324 -6.718 1.00 94.56 207 LEU A CA 1
ATOM 1700 C C . LEU A 1 207 ? -14.339 4.808 -5.297 1.00 94.56 207 LEU A C 1
ATOM 1702 O O . LEU A 1 207 ? -15.277 4.644 -4.517 1.00 94.56 207 LEU A O 1
ATOM 1706 N N . ILE A 1 208 ? -13.068 4.594 -4.938 1.00 94.31 208 ILE A N 1
ATOM 1707 C CA . ILE A 1 208 ? -12.666 4.174 -3.587 1.00 94.31 208 ILE A CA 1
ATOM 1708 C C . ILE A 1 208 ? -13.090 5.226 -2.562 1.00 94.31 208 ILE A C 1
ATOM 1710 O O . ILE A 1 208 ? -13.690 4.862 -1.555 1.00 94.31 208 ILE A O 1
ATOM 1714 N N . ILE A 1 209 ? -12.847 6.514 -2.827 1.00 94.50 209 ILE A N 1
ATOM 1715 C CA . ILE A 1 209 ? -13.254 7.610 -1.933 1.00 94.50 209 ILE A CA 1
ATOM 1716 C C . ILE A 1 209 ? -14.776 7.622 -1.747 1.00 94.50 209 ILE A C 1
ATOM 1718 O O . ILE A 1 209 ? -15.252 7.695 -0.614 1.00 94.50 209 ILE A O 1
ATOM 1722 N N . ALA A 1 210 ? -15.543 7.509 -2.834 1.00 96.56 210 ALA A N 1
ATOM 1723 C CA . ALA A 1 210 ? -17.003 7.524 -2.779 1.00 96.56 210 ALA A CA 1
ATOM 1724 C C . ALA A 1 210 ? -17.569 6.345 -1.969 1.00 96.56 210 ALA A C 1
ATOM 1726 O O . ALA A 1 210 ? -18.447 6.523 -1.122 1.00 96.56 210 ALA A O 1
ATOM 1727 N N . ILE A 1 211 ? -17.045 5.139 -2.194 1.00 95.12 211 ILE A N 1
ATOM 1728 C CA . ILE A 1 211 ? -17.494 3.928 -1.496 1.00 95.12 211 ILE A CA 1
ATOM 1729 C C . ILE A 1 211 ? -17.068 3.954 -0.038 1.00 95.12 211 ILE A C 1
ATOM 1731 O O . ILE A 1 211 ? -17.874 3.639 0.835 1.00 95.12 211 ILE A O 1
ATOM 1735 N N . TYR A 1 212 ? -15.832 4.372 0.231 1.00 94.62 212 TYR A N 1
ATOM 1736 C CA . TYR A 1 212 ? -15.330 4.515 1.587 1.00 94.62 212 TYR A CA 1
ATOM 1737 C C . TYR A 1 212 ? -16.161 5.526 2.377 1.00 94.62 212 TYR A C 1
ATOM 1739 O O . TYR A 1 212 ? -16.550 5.233 3.503 1.00 94.62 212 TYR A O 1
ATOM 1747 N N . GLY A 1 213 ? -16.508 6.670 1.779 1.00 94.69 213 GLY A N 1
ATOM 1748 C CA . GLY A 1 213 ? -17.390 7.660 2.399 1.00 94.69 213 GLY A CA 1
ATOM 1749 C C . GLY A 1 213 ? -18.768 7.090 2.745 1.00 94.69 213 GLY A C 1
ATOM 1750 O O . GLY A 1 213 ? -19.229 7.240 3.876 1.00 94.69 213 GLY A O 1
ATOM 1751 N N . ASN A 1 214 ? -19.399 6.375 1.809 1.00 95.62 214 ASN A N 1
ATOM 1752 C CA . ASN A 1 214 ? -20.723 5.786 2.022 1.00 95.62 214 ASN A CA 1
ATOM 1753 C C . ASN A 1 214 ? -20.719 4.671 3.090 1.00 95.62 214 ASN A C 1
ATOM 1755 O O . ASN A 1 214 ? -21.572 4.649 3.978 1.00 95.62 214 ASN A O 1
ATOM 1759 N N . GLU A 1 215 ? -19.743 3.758 3.041 1.00 94.06 215 GLU A N 1
ATOM 1760 C CA . GLU A 1 215 ? -19.595 2.690 4.042 1.00 94.06 215 GLU A CA 1
ATOM 1761 C C . GLU A 1 215 ? -19.260 3.263 5.425 1.00 94.06 215 GLU A C 1
ATOM 1763 O O . GLU A 1 215 ? -19.855 2.853 6.425 1.00 94.06 215 GLU A O 1
ATOM 1768 N N . TYR A 1 216 ? -18.391 4.275 5.484 1.00 93.44 216 TYR A N 1
ATOM 1769 C CA . TYR A 1 216 ? -18.057 4.966 6.726 1.00 93.44 216 TYR A CA 1
ATOM 1770 C C . TYR A 1 216 ? -19.287 5.626 7.365 1.00 93.44 216 TYR A C 1
ATOM 1772 O O . TYR A 1 216 ? -19.524 5.464 8.564 1.00 93.44 216 TYR A O 1
ATOM 1780 N N . GLU A 1 217 ? -20.113 6.336 6.588 1.00 93.62 217 GLU A N 1
ATOM 1781 C CA . GLU A 1 217 ? -21.351 6.940 7.096 1.00 93.62 217 GLU A CA 1
ATOM 1782 C C . GLU A 1 217 ? -22.358 5.902 7.600 1.00 93.62 217 GLU A C 1
ATOM 1784 O O . GLU A 1 217 ? -23.034 6.130 8.607 1.00 93.62 217 GLU A O 1
ATOM 1789 N N . LYS A 1 218 ? -22.468 4.763 6.913 1.00 93.38 218 LYS A N 1
ATOM 1790 C CA . LYS A 1 218 ? -23.355 3.661 7.301 1.00 93.38 218 LYS A CA 1
ATOM 1791 C C . LYS A 1 218 ? -22.938 3.050 8.639 1.00 93.38 218 LYS A C 1
ATOM 1793 O O . LYS A 1 218 ? -23.784 2.870 9.517 1.00 93.38 218 LYS A O 1
ATOM 1798 N N . ILE A 1 219 ? -21.647 2.779 8.815 1.00 91.06 219 ILE A N 1
ATOM 1799 C CA . ILE A 1 219 ? -21.102 2.229 10.063 1.00 91.06 219 ILE A CA 1
ATOM 1800 C C . ILE A 1 219 ? -21.245 3.249 11.193 1.00 91.06 219 ILE A C 1
ATOM 1802 O O . ILE A 1 219 ? -21.752 2.920 12.261 1.00 91.06 219 ILE A O 1
ATOM 1806 N N . LYS A 1 220 ? -20.931 4.522 10.933 1.00 88.69 220 LYS A N 1
ATOM 1807 C CA . LYS A 1 220 ? -21.081 5.602 11.917 1.00 88.69 220 LYS A CA 1
ATOM 1808 C C . LYS A 1 220 ? -22.519 5.782 12.424 1.00 88.69 220 LYS A C 1
ATOM 1810 O O . LYS A 1 220 ? -22.699 6.247 13.540 1.00 88.69 220 LYS A O 1
ATOM 1815 N N . LYS A 1 221 ? -23.541 5.458 11.623 1.00 91.06 221 LYS A N 1
ATOM 1816 C CA . LYS A 1 221 ? -24.955 5.494 12.052 1.00 91.06 221 LYS A CA 1
ATOM 1817 C C . LYS A 1 221 ? -25.361 4.284 12.900 1.00 91.06 221 LYS A C 1
ATOM 1819 O O . LYS A 1 221 ? -26.375 4.355 13.585 1.00 91.06 221 LYS A O 1
ATOM 1824 N N . THR A 1 222 ? -24.616 3.185 12.808 1.00 87.12 222 THR A N 1
ATOM 1825 C CA . THR A 1 222 ? -24.915 1.921 13.500 1.00 87.12 222 THR A CA 1
ATOM 1826 C C . THR A 1 222 ? -24.248 1.853 14.882 1.00 87.12 222 THR A C 1
ATOM 1828 O O . THR A 1 222 ? -24.761 1.169 15.766 1.00 87.12 222 THR A O 1
ATOM 1831 N N . THR A 1 223 ? -23.150 2.592 15.069 1.00 75.25 223 THR A N 1
ATOM 1832 C CA . THR A 1 223 ? -22.308 2.638 16.282 1.00 75.25 223 THR A CA 1
ATOM 1833 C C . THR A 1 223 ? -22.582 3.863 17.156 1.00 75.25 223 THR A C 1
ATOM 1835 O O . THR A 1 223 ? -22.554 3.742 18.406 1.00 75.25 223 THR A O 1
#

pLDDT: mean 81.13, std 14.08, range [47.0, 97.44]

Organism: NCBI:txid141414

Foldseek 3Di:
DVVVVVVVVVVVVVVVVVVVVVVDPVVVVVVPPVVVLCVVLVVLVVVLVVLVVVLVVVVVVVVVDPDDPPPDDPVVVVVSVVVNVVVVVVNLQSCLPDPPCVLVSVLLVVLCVDPVLVVLVVVVVVVLVVLLVVLCVLCVVDDSVLSSVLSCCCQAVVDVVSLVVSQPPPDPPPPPDDPDPVVVSSVVSNVSSVVSNCCRVPPSVVVSVVSSVVSSVVSSVVD

Sequence (223 aa):
IREVSNLLWRFKEYVRRWYEHWKHDSGLRLMWEPTQFCKDFGIDMVLWALRTLLVWSWRDMLSTGEHMTDSMTESWQALLSINVMFGMARLIYMLRLVDGPGKGILAILETFFSGTIQQMLFICGAIFTNFFVAFVVLVPDMGPREVFLHMYRGLFFGDGAGLDELGLDEVNHNYIHIEVLNGYHVNMNRTLIVIASFVFNVIILNLIIAIYGNEYEKIKKTT

Radius of gyration: 24.27 Å; chains: 1; bounding box: 60×37×73 Å

Secondary structure (DSSP, 8-state):
-HHHHHHHHHHHHHHHHHHHHHH-GGGTTTS--HHHHHHHHHHHHHHHHHHHHHHHHHHHHHHT---------HHHHHHHHHHHHHHHHHHHHHGGGSTTHHHHHHHHHHHHT-HHHHHHHHHHHHHHHHHHHHHHHH-TTS-HHHHHHHHHHHHHH--HHHHIIIII----TT-TT--SSHHHHHHHHHHHHHHHHIIIIIIIHHHHHHHHHHHHHHHHHH-